Protein AF-L1IQR2-F1 (afdb_monomer)

Foldseek 3Di:
DVVVVVVVVVVVLVVLVVVLVVLVVVLVVLVVVLVVLLVVLVVQCVDPPQDPVVVVVSVVSNVVSVVVNVVSVVSNVVSVQVNPPPGDDWDKDWDFVVVLVVVLCVVCVVLCVVLVAAEEEAEAQPDPNDGRDTDITRSVVVSVVVNVVQSVQSVFADSPHKYKYWYKDFDDQDPVRDTDIDTDIDIPGPDDDPVCPVVPPPPPDDD

Nearest PDB structures (foldseek):
  4jas-assembly1_A-2  TM=6.619E-01  e=1.332E-09  Thermotoga maritima MSB8
  8vc9-assembly3_E  TM=5.067E-01  e=4.239E-06  Leptospira interrogans serovar Copenhageni
  4gcz-assembly1_B  TM=5.529E-01  e=1.500E-06  Bacillus subti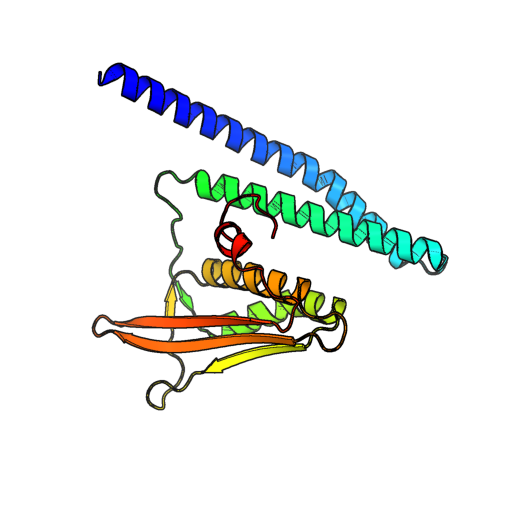lis subsp. subtilis str. 168

Structure (mmCIF, N/CA/C/O backbone):
data_AF-L1IQR2-F1
#
_entry.id   AF-L1IQR2-F1
#
loop_
_atom_site.group_PDB
_atom_site.id
_atom_site.type_symbol
_atom_site.label_atom_id
_atom_site.label_alt_id
_atom_site.label_comp_id
_atom_site.label_asym_id
_atom_site.label_entity_id
_atom_site.label_seq_id
_atom_site.pdbx_PDB_ins_code
_atom_site.Cartn_x
_atom_site.Cartn_y
_atom_site.Cartn_z
_atom_site.occupancy
_atom_site.B_iso_or_equiv
_atom_site.auth_seq_id
_atom_site.auth_comp_id
_atom_site.auth_asym_id
_atom_site.auth_atom_id
_atom_site.pdbx_PDB_model_num
ATOM 1 N N . MET A 1 1 ? 5.953 6.381 45.615 1.00 54.78 1 MET A N 1
ATOM 2 C CA . MET A 1 1 ? 5.694 5.514 44.445 1.00 54.78 1 MET A CA 1
ATOM 3 C C . MET A 1 1 ? 4.997 6.264 43.307 1.00 54.78 1 MET A C 1
ATOM 5 O O . MET A 1 1 ? 5.554 6.293 42.224 1.00 54.78 1 MET A O 1
ATOM 9 N N . ASN A 1 2 ? 3.885 6.976 43.548 1.00 68.94 2 ASN A N 1
ATOM 10 C CA . ASN A 1 2 ? 3.151 7.712 42.496 1.00 68.94 2 ASN A CA 1
ATOM 11 C C . ASN A 1 2 ? 3.939 8.845 41.796 1.00 68.94 2 ASN A C 1
ATOM 13 O O . ASN A 1 2 ? 3.896 8.962 40.580 1.00 68.94 2 ASN A O 1
ATOM 17 N N . ARG A 1 3 ? 4.729 9.638 42.538 1.00 71.25 3 ARG A N 1
ATOM 18 C CA . ARG A 1 3 ? 5.535 10.735 41.956 1.00 71.25 3 ARG A CA 1
ATOM 19 C C . ARG A 1 3 ? 6.654 10.269 41.022 1.00 71.25 3 ARG A C 1
ATOM 21 O O . ARG A 1 3 ? 6.922 10.938 40.036 1.00 71.25 3 ARG A O 1
ATOM 28 N N . ALA A 1 4 ? 7.298 9.145 41.336 1.00 78.75 4 ALA A N 1
ATOM 29 C CA . ALA A 1 4 ? 8.353 8.580 40.496 1.00 78.75 4 ALA A CA 1
ATOM 30 C C . ALA A 1 4 ? 7.770 8.010 39.195 1.00 78.75 4 ALA A C 1
ATOM 32 O O . ALA A 1 4 ? 8.345 8.222 38.136 1.00 78.75 4 ALA A O 1
ATOM 33 N N . LEU A 1 5 ? 6.590 7.377 39.269 1.00 72.75 5 LEU A N 1
ATOM 34 C CA . LEU A 1 5 ? 5.841 6.953 38.083 1.00 72.75 5 LEU A CA 1
ATOM 35 C C . LEU A 1 5 ? 5.403 8.150 37.227 1.00 72.75 5 LEU A C 1
ATOM 37 O O . LEU A 1 5 ? 5.583 8.130 36.019 1.00 72.75 5 LEU A O 1
ATOM 41 N N . GLN A 1 6 ? 4.874 9.210 37.846 1.00 77.00 6 GLN A N 1
ATOM 42 C CA . GLN A 1 6 ? 4.479 10.428 37.129 1.00 77.00 6 GLN A CA 1
ATOM 43 C C . GLN A 1 6 ? 5.670 11.130 36.474 1.00 77.00 6 GLN A C 1
ATOM 45 O O . GLN A 1 6 ? 5.558 11.556 35.331 1.00 77.00 6 GLN A O 1
ATOM 50 N N . MET A 1 7 ? 6.811 11.230 37.164 1.00 76.81 7 MET A N 1
ATOM 51 C CA . MET A 1 7 ? 8.033 11.773 36.567 1.00 76.81 7 MET A CA 1
ATOM 52 C C . MET A 1 7 ? 8.504 10.916 35.393 1.00 76.81 7 MET A C 1
ATOM 54 O O . MET A 1 7 ? 8.765 11.475 34.336 1.00 76.81 7 MET A O 1
ATOM 58 N N . ALA A 1 8 ? 8.520 9.588 35.540 1.00 75.06 8 ALA A N 1
ATOM 59 C CA . ALA A 1 8 ? 8.893 8.677 34.460 1.00 75.06 8 ALA A CA 1
ATOM 60 C C . ALA A 1 8 ? 7.951 8.785 33.245 1.00 75.06 8 ALA A C 1
ATOM 62 O O . ALA A 1 8 ? 8.430 8.805 32.115 1.00 75.06 8 ALA A O 1
ATOM 63 N N . CYS A 1 9 ? 6.633 8.926 33.449 1.00 73.75 9 CYS A N 1
ATOM 64 C CA . CYS A 1 9 ? 5.685 9.174 32.356 1.00 73.75 9 CYS A CA 1
ATOM 65 C C . CYS A 1 9 ? 5.953 10.506 31.645 1.00 73.75 9 CYS A C 1
ATOM 67 O O . CYS A 1 9 ? 5.991 10.545 30.420 1.00 73.75 9 CYS A O 1
ATOM 69 N N . VAL A 1 10 ? 6.182 11.592 32.391 1.00 77.00 10 VAL A N 1
ATOM 70 C CA . VAL A 1 10 ? 6.474 12.913 31.806 1.00 77.00 10 VAL A CA 1
ATOM 71 C C . VAL A 1 10 ? 7.799 12.900 31.034 1.00 77.00 10 VAL A C 1
ATOM 73 O O . VAL A 1 10 ? 7.899 13.499 29.961 1.00 77.00 10 VAL A O 1
ATOM 76 N N . GLU A 1 11 ? 8.817 12.201 31.538 1.00 73.62 11 GLU A N 1
ATOM 77 C CA . GLU A 1 11 ? 10.101 12.007 30.850 1.00 73.62 11 GLU A CA 1
ATOM 78 C C . GLU A 1 11 ? 9.937 11.175 29.568 1.00 73.62 11 GLU A C 1
ATOM 80 O O . GLU A 1 11 ? 10.473 11.531 28.517 1.00 73.62 11 GLU A O 1
ATOM 85 N N . ALA A 1 12 ? 9.127 10.115 29.619 1.00 70.00 12 ALA A N 1
ATOM 86 C CA . ALA A 1 12 ? 8.809 9.294 28.456 1.00 70.00 12 ALA A CA 1
ATOM 87 C C . ALA A 1 12 ? 8.043 10.090 27.384 1.00 70.00 12 ALA A C 1
ATOM 89 O O . ALA A 1 12 ? 8.423 10.074 26.212 1.00 70.00 12 ALA A O 1
ATOM 90 N N . GLU A 1 13 ? 7.020 10.856 27.768 1.00 68.81 13 GLU A N 1
ATOM 91 C CA . GLU A 1 13 ? 6.243 11.700 26.852 1.00 68.81 13 GLU A CA 1
ATOM 92 C C . GLU A 1 13 ? 7.084 12.811 26.215 1.00 68.81 13 GLU A C 1
ATOM 94 O O . GLU A 1 13 ? 6.965 13.087 25.014 1.00 68.81 13 GLU A O 1
ATOM 99 N N . THR A 1 14 ? 7.952 13.457 27.000 1.00 70.50 14 THR A N 1
ATOM 100 C CA . THR A 1 14 ? 8.841 14.510 26.493 1.00 70.50 14 THR A CA 1
ATOM 101 C C . THR A 1 14 ? 9.885 13.950 25.536 1.00 70.50 14 THR A C 1
ATOM 103 O O . THR A 1 14 ? 10.076 14.534 24.465 1.00 70.50 14 THR A O 1
ATOM 106 N N . SER A 1 15 ? 10.485 12.801 25.855 1.00 67.12 15 SER A N 1
ATOM 107 C CA . SER A 1 15 ? 11.397 12.080 24.961 1.00 67.12 15 SER A CA 1
ATOM 108 C C . SER A 1 15 ? 10.703 11.683 23.652 1.00 67.12 15 SER A C 1
ATOM 110 O O . SER A 1 15 ? 11.163 12.043 22.565 1.00 67.12 15 SER A O 1
ATOM 112 N N . ALA A 1 16 ? 9.513 11.078 23.734 1.00 65.62 16 ALA A N 1
ATOM 113 C CA . ALA A 1 16 ? 8.716 10.713 22.564 1.00 65.62 16 ALA A CA 1
ATOM 114 C C . ALA A 1 16 ? 8.353 11.936 21.705 1.00 65.62 16 ALA A C 1
ATOM 116 O O . ALA A 1 16 ? 8.353 11.877 20.475 1.00 65.62 16 ALA A O 1
ATOM 117 N N . ARG A 1 17 ? 8.039 13.085 22.318 1.00 64.69 17 ARG A N 1
ATOM 118 C CA . ARG A 1 17 ? 7.749 14.334 21.589 1.00 64.69 17 ARG A CA 1
ATOM 119 C C . ARG A 1 17 ? 8.978 14.892 20.869 1.00 64.69 17 ARG A C 1
ATOM 121 O O . ARG A 1 17 ? 8.843 15.410 19.759 1.00 64.69 17 ARG A O 1
ATOM 128 N N . LEU A 1 18 ? 10.157 14.802 21.481 1.00 63.50 18 LEU A N 1
ATOM 129 C CA . LEU A 1 18 ? 11.413 15.248 20.874 1.00 63.50 18 LEU A CA 1
ATOM 130 C C . LEU A 1 18 ? 11.806 14.361 19.689 1.00 63.50 18 LEU A C 1
ATOM 132 O O . LEU A 1 18 ? 12.084 14.902 18.619 1.00 63.50 18 LEU A O 1
ATOM 136 N N . SER A 1 19 ? 11.718 13.034 19.829 1.00 67.88 19 SER A N 1
ATOM 137 C CA . SER A 1 19 ? 11.940 12.092 18.722 1.00 67.88 19 SER A CA 1
ATOM 138 C C . SER A 1 19 ? 10.988 12.345 17.550 1.00 67.88 19 SER A C 1
ATOM 140 O O . SER A 1 19 ? 11.427 12.410 16.405 1.00 67.88 19 SER A O 1
ATOM 142 N N . ARG A 1 20 ? 9.700 12.609 17.816 1.00 65.94 20 ARG A N 1
ATOM 143 C CA . ARG A 1 20 ? 8.709 12.959 16.779 1.00 65.94 20 ARG A CA 1
ATOM 144 C C . ARG A 1 20 ? 9.082 14.219 16.004 1.00 65.94 20 ARG A C 1
ATOM 146 O O . ARG A 1 20 ? 9.060 14.228 14.774 1.00 65.94 20 ARG A O 1
ATOM 153 N N . ARG A 1 21 ? 9.426 15.295 16.718 1.00 65.31 21 ARG A N 1
ATOM 154 C CA . ARG A 1 21 ? 9.801 16.572 16.093 1.00 65.31 21 ARG A CA 1
ATOM 155 C C . ARG A 1 21 ? 11.101 16.444 15.299 1.00 65.31 21 ARG A C 1
ATOM 157 O O . ARG A 1 21 ? 11.215 17.036 14.231 1.00 65.31 21 ARG A O 1
ATOM 164 N N . PHE A 1 22 ? 12.044 15.648 15.798 1.00 70.75 22 PHE A N 1
ATOM 165 C CA . PHE A 1 22 ? 13.280 15.329 15.095 1.00 70.75 22 PHE A CA 1
ATOM 166 C C . PHE A 1 22 ? 12.999 14.595 13.779 1.00 70.75 22 PHE A C 1
ATOM 168 O O . PHE A 1 22 ? 13.414 15.067 12.724 1.00 70.75 22 PHE A O 1
ATOM 175 N N . VAL A 1 23 ? 12.206 13.520 13.819 1.00 73.94 23 VAL A N 1
ATOM 176 C CA . VAL A 1 23 ? 11.818 12.754 12.626 1.00 73.94 23 VAL A CA 1
ATOM 177 C C . VAL A 1 23 ? 11.083 13.629 11.610 1.00 73.94 23 VAL A C 1
ATOM 179 O O . VAL A 1 23 ? 11.407 13.592 10.423 1.00 73.94 23 VAL A O 1
ATOM 182 N N . ALA A 1 24 ? 10.132 14.454 12.056 1.00 71.12 24 ALA A N 1
ATOM 183 C CA . ALA A 1 24 ? 9.377 15.335 11.171 1.00 71.12 24 ALA A CA 1
ATOM 184 C C . ALA A 1 24 ? 10.267 16.357 10.447 1.00 71.12 24 ALA A C 1
ATOM 186 O O . ALA A 1 24 ? 10.143 16.537 9.234 1.00 71.12 24 ALA A O 1
ATOM 187 N N . ASN A 1 25 ? 11.184 16.987 11.183 1.00 65.25 25 ASN A N 1
ATOM 188 C CA . ASN A 1 25 ? 12.110 17.970 10.629 1.00 65.25 25 ASN A CA 1
ATOM 189 C C . ASN A 1 25 ? 13.094 17.323 9.649 1.00 65.25 25 ASN A C 1
ATOM 191 O O . ASN A 1 25 ? 13.215 17.785 8.517 1.00 65.25 25 ASN A O 1
ATOM 195 N N . ILE A 1 26 ? 13.737 16.221 10.051 1.00 76.38 26 ILE A N 1
ATOM 196 C CA . ILE A 1 26 ? 14.695 15.500 9.204 1.00 76.38 26 ILE A CA 1
ATOM 197 C C . ILE A 1 26 ? 14.023 15.025 7.920 1.00 76.38 26 ILE A C 1
ATOM 199 O O . ILE A 1 26 ? 14.573 15.180 6.838 1.00 76.38 26 ILE A O 1
ATOM 203 N N . SER A 1 27 ? 12.795 14.522 8.004 1.00 76.94 27 SER A N 1
ATOM 204 C CA . SER A 1 27 ? 12.077 14.055 6.8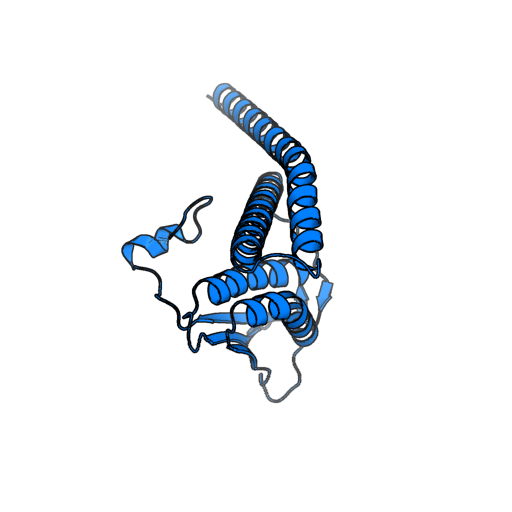19 1.00 76.94 27 SER A CA 1
ATOM 205 C C . SER A 1 27 ? 11.783 15.178 5.820 1.00 76.94 27 SER A C 1
ATOM 207 O O . SER A 1 27 ? 11.859 14.960 4.613 1.00 76.94 27 SER A O 1
ATOM 209 N N . HIS A 1 28 ? 11.479 16.391 6.294 1.00 77.25 28 HIS A N 1
ATOM 210 C CA . HIS A 1 28 ? 11.302 17.556 5.424 1.00 77.25 28 HIS A CA 1
ATOM 211 C C . HIS A 1 28 ? 12.625 17.988 4.770 1.00 77.25 28 HIS A C 1
ATOM 213 O O . HIS A 1 28 ? 12.662 18.286 3.572 1.00 77.25 28 HIS A O 1
ATOM 219 N N . GLU A 1 29 ? 13.718 17.984 5.537 1.00 78.44 29 GLU A N 1
ATOM 220 C CA . GLU A 1 29 ? 15.052 18.321 5.027 1.00 78.44 29 GLU A CA 1
ATOM 221 C C . GLU A 1 29 ? 15.613 17.269 4.068 1.00 78.44 29 GLU A C 1
ATOM 223 O O . GLU A 1 29 ? 16.325 17.634 3.141 1.00 78.44 29 GLU A O 1
ATOM 228 N N . LEU A 1 30 ? 15.247 15.993 4.222 1.00 75.12 30 LEU A N 1
ATOM 229 C CA . LEU A 1 30 ? 15.627 14.919 3.302 1.00 75.12 30 LEU A CA 1
ATOM 230 C C . LEU A 1 30 ? 14.764 14.888 2.035 1.00 75.12 30 LEU A C 1
ATOM 232 O O . LEU A 1 30 ? 15.268 14.574 0.959 1.00 75.12 30 LEU A O 1
ATOM 236 N N . ARG A 1 31 ? 13.477 15.249 2.120 1.00 75.44 31 ARG A N 1
ATOM 237 C CA . ARG A 1 31 ? 12.565 15.241 0.963 1.00 75.44 31 ARG A CA 1
ATOM 238 C C . ARG A 1 31 ? 13.013 16.197 -0.144 1.00 75.44 31 ARG A C 1
ATOM 240 O O . ARG A 1 31 ? 12.911 15.867 -1.318 1.00 75.44 31 ARG A O 1
ATOM 247 N N . THR A 1 32 ? 13.513 17.375 0.216 1.00 72.50 32 THR A N 1
ATOM 248 C CA . THR A 1 32 ? 13.918 18.412 -0.750 1.00 72.50 32 THR A CA 1
ATOM 249 C C . THR A 1 32 ? 15.093 17.988 -1.657 1.00 72.50 32 THR A C 1
ATOM 251 O O . THR A 1 32 ? 14.958 18.089 -2.882 1.00 72.50 32 THR A O 1
ATOM 254 N N . PRO A 1 33 ? 16.225 17.472 -1.133 1.00 72.88 33 PRO A N 1
ATOM 255 C CA . PRO A 1 33 ? 17.303 16.960 -1.974 1.00 72.88 33 PRO A CA 1
ATOM 256 C C . PRO A 1 33 ? 16.886 15.700 -2.744 1.00 72.88 33 PRO A C 1
ATOM 258 O O . PRO A 1 33 ? 17.245 15.570 -3.910 1.00 72.88 33 PRO A O 1
ATOM 261 N N . LEU A 1 34 ? 16.070 14.813 -2.162 1.00 84.50 34 LEU A N 1
ATOM 262 C CA . LEU A 1 34 ? 15.574 13.621 -2.862 1.00 84.50 34 LEU A CA 1
ATOM 263 C C . LEU A 1 34 ? 14.654 13.947 -4.038 1.00 84.50 34 LEU A C 1
ATOM 265 O O . LEU A 1 34 ? 14.830 13.388 -5.116 1.00 84.50 34 LEU A O 1
ATOM 269 N N . ASN A 1 35 ? 13.726 14.890 -3.868 1.00 75.31 35 ASN A N 1
ATOM 270 C CA . ASN A 1 35 ? 12.871 15.357 -4.958 1.00 75.31 35 ASN A CA 1
ATOM 271 C C . ASN A 1 35 ? 13.700 15.959 -6.101 1.00 75.31 35 ASN A C 1
ATOM 273 O O . ASN A 1 35 ? 13.352 15.784 -7.265 1.00 75.31 35 ASN A O 1
ATOM 277 N N . SER A 1 36 ? 14.815 16.627 -5.782 1.00 82.75 36 SER A N 1
ATOM 278 C CA . SER A 1 36 ? 15.760 17.114 -6.795 1.00 82.75 36 SER A CA 1
ATOM 279 C C . SER A 1 36 ? 16.433 15.962 -7.549 1.00 82.75 36 SER A C 1
ATOM 281 O O . SER A 1 36 ? 16.506 16.005 -8.773 1.00 82.75 36 SER A O 1
ATOM 283 N N . VAL A 1 37 ? 16.883 14.911 -6.849 1.00 83.25 37 VAL A N 1
ATOM 284 C CA . VAL A 1 37 ? 17.482 13.714 -7.475 1.00 83.25 37 VAL A CA 1
ATOM 285 C C . VAL A 1 37 ? 16.485 13.011 -8.397 1.00 83.25 37 VAL A C 1
ATOM 287 O O . VAL A 1 37 ? 16.838 12.688 -9.528 1.00 83.25 37 VAL A O 1
ATOM 290 N N . VAL A 1 38 ? 15.236 12.833 -7.953 1.00 79.94 38 VAL A N 1
ATOM 291 C CA . VAL A 1 38 ? 14.152 12.278 -8.782 1.00 79.94 38 VAL A CA 1
ATOM 292 C C . VAL A 1 38 ? 13.943 13.135 -10.030 1.00 79.94 38 VAL A C 1
ATOM 294 O O . VAL A 1 38 ? 14.012 12.617 -11.138 1.00 79.94 38 VAL A O 1
ATOM 297 N N . ALA A 1 39 ? 13.777 14.453 -9.871 1.00 80.12 39 ALA A N 1
ATOM 298 C CA . ALA A 1 39 ? 13.543 15.360 -10.993 1.00 80.12 39 AL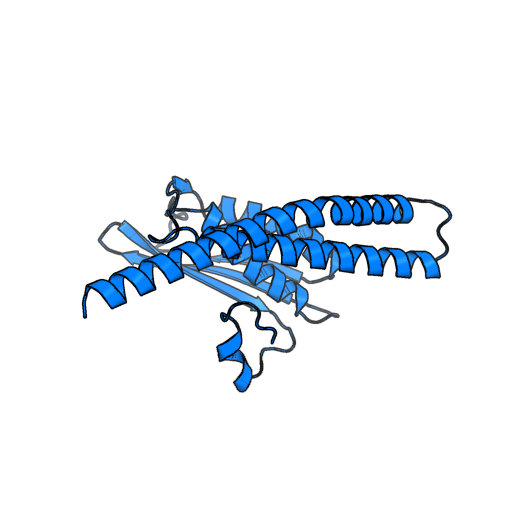A A CA 1
ATOM 299 C C . ALA A 1 39 ? 14.681 15.331 -12.025 1.00 80.12 39 ALA A C 1
ATOM 301 O O . ALA A 1 39 ? 14.422 15.240 -13.223 1.00 80.12 39 ALA A O 1
ATOM 302 N N . PHE A 1 40 ? 15.941 15.376 -11.582 1.00 89.81 40 PHE A N 1
ATOM 303 C CA . PHE A 1 40 ? 17.083 15.339 -12.495 1.00 89.81 40 PHE A CA 1
ATOM 304 C C . PHE A 1 40 ? 17.234 13.991 -13.193 1.00 89.81 40 PHE A C 1
ATOM 306 O O . PHE A 1 40 ? 17.516 13.965 -14.388 1.00 89.81 40 PHE A O 1
ATOM 313 N N . ASN A 1 41 ? 17.012 12.881 -12.487 1.00 88.00 41 ASN A N 1
ATOM 314 C CA . ASN A 1 41 ? 17.056 11.563 -13.108 1.00 88.00 41 ASN A CA 1
ATOM 315 C C . ASN A 1 41 ? 15.941 11.395 -14.149 1.00 88.00 41 ASN A C 1
ATOM 317 O O . ASN A 1 41 ? 16.219 10.898 -15.238 1.00 88.00 41 ASN A O 1
ATOM 321 N N . SER A 1 42 ? 14.721 11.867 -13.874 1.00 84.31 42 SER A N 1
ATOM 322 C CA . SER A 1 42 ? 13.633 11.862 -14.860 1.00 84.31 42 SER A CA 1
ATOM 323 C C . SER A 1 42 ? 13.983 12.695 -16.097 1.00 84.31 42 SER A C 1
ATOM 325 O O . SER A 1 42 ? 13.899 12.190 -17.211 1.00 84.31 42 SER A O 1
ATOM 327 N N . LEU A 1 43 ? 14.495 13.920 -15.911 1.00 87.25 43 LEU A N 1
ATOM 328 C CA . LEU A 1 43 ? 14.934 14.778 -17.023 1.00 87.25 43 LEU A CA 1
ATOM 329 C C . LEU A 1 43 ? 16.057 14.144 -17.860 1.00 87.25 43 LEU A C 1
ATOM 331 O O . LEU A 1 43 ? 16.095 14.318 -19.075 1.00 87.25 43 LEU A O 1
ATOM 335 N N . LEU A 1 44 ? 16.981 13.416 -17.226 1.00 88.44 44 LEU A N 1
ATOM 336 C CA . LEU A 1 44 ? 18.054 12.710 -17.929 1.00 88.44 44 LEU A CA 1
ATOM 337 C C . LEU A 1 44 ? 17.535 11.508 -18.723 1.00 88.44 44 LEU A C 1
ATOM 339 O O . LEU A 1 44 ? 18.059 11.229 -19.799 1.00 88.44 44 LEU A O 1
ATOM 343 N N . LEU A 1 45 ? 16.524 10.797 -18.219 1.00 87.50 45 LEU A N 1
ATOM 344 C CA . LEU A 1 45 ? 15.900 9.691 -18.951 1.00 87.50 45 LEU A CA 1
ATOM 345 C C . LEU A 1 45 ? 15.136 10.173 -20.188 1.00 87.50 45 LEU A C 1
ATOM 347 O O . LEU A 1 45 ? 15.111 9.444 -21.184 1.00 87.50 45 LEU A O 1
ATOM 351 N N . ASP A 1 46 ? 14.593 11.386 -20.143 1.00 84.69 46 ASP A N 1
ATOM 352 C CA . ASP A 1 46 ? 13.902 12.027 -21.266 1.00 84.69 46 ASP A CA 1
ATOM 353 C C . ASP A 1 46 ? 14.864 12.608 -22.322 1.00 84.69 46 ASP A C 1
ATOM 355 O O . ASP A 1 46 ? 14.426 13.018 -23.393 1.00 84.69 46 ASP A O 1
ATOM 359 N N . ALA A 1 47 ? 16.177 12.639 -22.059 1.00 85.69 47 ALA A N 1
ATOM 360 C CA . ALA A 1 47 ? 17.164 13.142 -23.012 1.00 85.69 47 ALA A CA 1
ATOM 361 C C . ALA A 1 47 ? 17.449 12.137 -24.149 1.00 85.69 47 ALA A C 1
ATOM 363 O O . ALA A 1 47 ? 17.697 10.948 -23.908 1.00 85.69 47 ALA A O 1
ATOM 364 N N . ASP A 1 48 ? 17.495 12.644 -25.387 1.00 75.44 48 ASP A N 1
ATOM 365 C CA . ASP A 1 48 ? 17.653 11.843 -26.613 1.00 75.44 48 ASP A CA 1
ATOM 366 C C . ASP A 1 48 ? 19.033 11.160 -26.742 1.00 75.44 48 ASP A C 1
ATOM 368 O O . ASP A 1 48 ? 19.139 10.083 -27.327 1.00 75.44 48 ASP A O 1
ATOM 372 N N . ASP A 1 49 ? 20.085 11.720 -26.130 1.00 82.12 49 ASP A N 1
ATOM 373 C CA . ASP A 1 49 ? 21.483 11.284 -26.321 1.00 82.12 49 ASP A CA 1
ATOM 374 C C . ASP A 1 49 ? 22.069 10.464 -25.151 1.00 82.12 49 ASP A C 1
ATOM 376 O O . ASP A 1 49 ? 23.290 10.318 -25.008 1.00 82.12 49 ASP A O 1
ATOM 380 N N . LEU A 1 50 ? 21.227 9.907 -24.274 1.00 85.75 50 LEU A N 1
ATOM 381 C CA . LEU A 1 50 ? 21.722 9.128 -23.137 1.00 85.75 50 LEU A CA 1
ATOM 382 C C . LEU A 1 50 ? 22.180 7.726 -23.572 1.00 85.75 50 LEU A C 1
ATOM 384 O O . LEU A 1 50 ? 21.368 6.868 -23.925 1.00 85.75 50 LEU A O 1
ATOM 388 N N . ASN A 1 51 ? 23.491 7.478 -23.482 1.00 88.06 51 ASN A N 1
ATOM 389 C CA . ASN A 1 51 ? 24.094 6.163 -23.727 1.00 88.06 51 ASN A CA 1
ATOM 390 C C . ASN A 1 51 ? 23.351 5.056 -22.936 1.00 88.06 51 ASN A C 1
ATOM 392 O O . ASN A 1 51 ? 23.095 5.251 -21.744 1.00 88.06 51 ASN A O 1
ATOM 396 N N . PRO A 1 52 ? 23.065 3.882 -23.543 1.00 87.25 52 PRO A N 1
ATOM 397 C CA . PRO A 1 52 ? 22.365 2.773 -22.889 1.00 87.25 52 PRO A CA 1
ATOM 398 C C . PRO A 1 52 ? 22.888 2.384 -21.498 1.00 87.25 52 PRO A C 1
ATOM 400 O O . PRO A 1 52 ? 22.091 2.135 -20.598 1.00 87.25 52 PRO A O 1
ATOM 403 N N . VAL A 1 53 ? 24.208 2.377 -21.282 1.00 86.88 53 VAL A N 1
ATOM 404 C CA . VAL A 1 53 ? 24.799 2.032 -19.974 1.00 86.88 53 VAL A CA 1
ATOM 405 C C . VAL A 1 53 ? 24.475 3.100 -18.927 1.00 86.88 53 VAL A C 1
ATOM 407 O O . VAL A 1 53 ? 24.105 2.788 -17.799 1.00 86.88 53 VAL A O 1
ATOM 410 N N . HIS A 1 54 ? 24.561 4.377 -19.305 1.00 86.44 54 HIS A N 1
ATOM 411 C CA . HIS A 1 54 ? 24.213 5.482 -18.413 1.00 86.44 54 HIS A CA 1
ATOM 412 C C . HIS A 1 54 ? 22.710 5.531 -18.138 1.00 86.44 54 HIS A C 1
ATOM 414 O O . HIS A 1 54 ? 22.311 5.852 -17.024 1.00 86.44 54 HIS A O 1
ATOM 420 N N . ARG A 1 55 ? 21.876 5.154 -19.113 1.00 87.19 55 ARG A N 1
ATOM 421 C CA . ARG A 1 55 ? 20.426 5.033 -18.933 1.00 87.19 55 ARG A CA 1
ATOM 422 C C . ARG A 1 55 ? 20.071 4.035 -17.834 1.00 87.19 55 ARG A C 1
ATOM 424 O O . ARG A 1 55 ? 19.221 4.344 -17.005 1.00 87.19 55 ARG A O 1
ATOM 431 N N . GLU A 1 56 ? 20.752 2.894 -17.772 1.00 79.75 56 GLU A N 1
ATOM 432 C CA . GLU A 1 56 ? 20.555 1.927 -16.684 1.00 79.75 56 GLU A CA 1
ATOM 433 C C . GLU A 1 56 ? 21.037 2.457 -15.322 1.00 79.75 56 GLU A C 1
ATOM 435 O O . GLU A 1 56 ? 20.355 2.268 -14.314 1.00 79.75 56 GLU A O 1
ATOM 440 N N . TYR A 1 57 ? 22.139 3.214 -15.270 1.00 84.62 57 TYR A N 1
ATOM 441 C CA . TYR A 1 57 ? 22.564 3.875 -14.026 1.00 84.62 57 TYR A CA 1
ATOM 442 C C . TYR A 1 57 ? 21.556 4.919 -13.536 1.00 84.62 57 TYR A C 1
ATOM 444 O O . TYR A 1 57 ? 21.247 4.961 -12.345 1.00 84.62 57 TYR A O 1
ATOM 452 N N . VAL A 1 58 ? 21.013 5.736 -14.443 1.00 88.19 58 VAL A N 1
ATOM 453 C CA . VAL A 1 58 ? 20.012 6.755 -14.100 1.00 88.19 58 VAL A CA 1
ATOM 454 C C . VAL A 1 58 ? 18.711 6.101 -13.630 1.00 88.19 58 VAL A C 1
ATOM 456 O O . VAL A 1 58 ? 18.169 6.527 -12.614 1.00 88.19 58 VAL A O 1
ATOM 459 N N . LYS A 1 59 ? 18.245 5.026 -14.286 1.00 79.19 59 LYS A N 1
ATOM 460 C CA . LYS A 1 59 ? 17.087 4.247 -13.811 1.00 79.19 59 LYS A CA 1
ATOM 461 C C . LYS A 1 59 ? 17.312 3.691 -12.407 1.00 79.19 59 LYS A C 1
ATOM 463 O O . LYS A 1 59 ? 16.475 3.893 -11.538 1.00 79.19 59 LYS A O 1
ATOM 468 N N . SER A 1 60 ? 18.453 3.046 -12.168 1.00 73.19 60 SER A N 1
ATOM 469 C CA . SER A 1 60 ? 18.785 2.487 -10.851 1.00 73.19 60 SER A CA 1
ATOM 470 C C . SER A 1 60 ? 18.836 3.569 -9.761 1.00 73.19 60 SER A C 1
ATOM 472 O O . SER A 1 60 ? 18.305 3.391 -8.659 1.00 73.19 60 SER A O 1
ATOM 474 N N . SER A 1 61 ? 19.400 4.739 -10.085 1.00 82.62 61 SER A N 1
ATOM 475 C CA . SER A 1 61 ? 19.416 5.899 -9.190 1.00 82.62 61 SER A CA 1
ATOM 476 C C . SER A 1 61 ? 18.011 6.445 -8.913 1.00 82.62 61 SER A C 1
ATOM 478 O O . SER A 1 61 ? 17.699 6.738 -7.758 1.00 82.62 61 SER A O 1
ATOM 480 N N . LEU A 1 62 ? 17.154 6.543 -9.935 1.00 79.31 62 LEU A N 1
ATOM 481 C CA . LEU A 1 62 ? 15.761 6.973 -9.801 1.00 79.31 62 LEU A CA 1
ATOM 482 C C . LEU A 1 62 ? 14.976 6.027 -8.889 1.00 79.31 62 LEU A C 1
ATOM 484 O O . LEU A 1 62 ? 14.414 6.477 -7.894 1.00 79.31 62 LEU A O 1
ATOM 488 N N . THR A 1 63 ? 15.036 4.721 -9.154 1.00 71.19 63 THR A N 1
ATOM 489 C CA . THR A 1 63 ? 14.374 3.698 -8.334 1.00 71.19 63 THR A CA 1
ATOM 490 C C . THR A 1 63 ? 14.835 3.757 -6.877 1.00 71.19 63 THR A C 1
ATOM 492 O O . THR A 1 63 ? 14.023 3.669 -5.958 1.00 71.19 63 THR A O 1
ATOM 495 N N . SER A 1 64 ? 16.133 3.967 -6.639 1.00 73.25 64 SER A N 1
ATOM 496 C CA . SER A 1 64 ? 16.676 4.098 -5.280 1.00 73.25 64 SER A CA 1
ATOM 497 C C . SER A 1 64 ? 16.179 5.364 -4.569 1.00 73.25 64 SER A C 1
ATOM 499 O O . SER A 1 64 ? 15.878 5.329 -3.375 1.00 73.25 64 SER A O 1
ATOM 501 N N . ALA A 1 65 ? 16.071 6.484 -5.290 1.00 77.69 65 ALA A N 1
ATOM 502 C CA . ALA A 1 65 ? 15.563 7.742 -4.750 1.00 77.69 65 ALA A CA 1
ATOM 503 C C . ALA A 1 65 ? 14.065 7.654 -4.407 1.00 77.69 65 ALA A C 1
ATOM 505 O O . ALA A 1 65 ? 13.646 8.085 -3.331 1.00 77.69 65 ALA A O 1
ATOM 506 N N . GLU A 1 66 ? 13.264 7.043 -5.277 1.00 75.44 66 GLU A N 1
ATOM 507 C CA . GLU A 1 66 ? 11.838 6.801 -5.037 1.00 75.44 66 GLU A CA 1
ATOM 508 C C . GLU A 1 66 ? 11.616 5.866 -3.843 1.00 75.44 66 GLU A C 1
ATOM 510 O O . GLU A 1 66 ? 10.797 6.163 -2.970 1.00 75.44 66 GLU A O 1
ATOM 515 N N . ALA A 1 67 ? 12.407 4.792 -3.738 1.00 70.00 67 ALA A N 1
ATOM 516 C CA . ALA A 1 67 ? 12.373 3.892 -2.589 1.00 70.00 67 ALA A CA 1
ATOM 517 C C . ALA A 1 67 ? 12.691 4.629 -1.275 1.00 70.00 67 ALA A C 1
ATOM 519 O O . ALA A 1 67 ? 11.983 4.464 -0.279 1.00 70.00 67 ALA A O 1
ATOM 520 N N . LEU A 1 68 ? 13.711 5.496 -1.270 1.00 74.88 68 LEU A N 1
ATOM 521 C CA . LEU A 1 68 ? 14.087 6.262 -0.081 1.00 74.88 68 LEU A CA 1
ATOM 522 C C . LEU A 1 68 ? 13.019 7.296 0.314 1.00 74.88 68 LEU A C 1
ATOM 524 O O . LEU A 1 68 ? 12.737 7.460 1.502 1.00 74.88 68 LEU A O 1
ATOM 528 N N . LEU A 1 69 ? 12.377 7.955 -0.656 1.00 75.38 69 LEU A N 1
ATOM 529 C CA . LEU A 1 69 ? 11.218 8.820 -0.398 1.00 75.38 69 LEU A CA 1
ATOM 530 C C . LEU A 1 69 ? 10.050 8.041 0.211 1.00 75.38 69 LEU A C 1
ATOM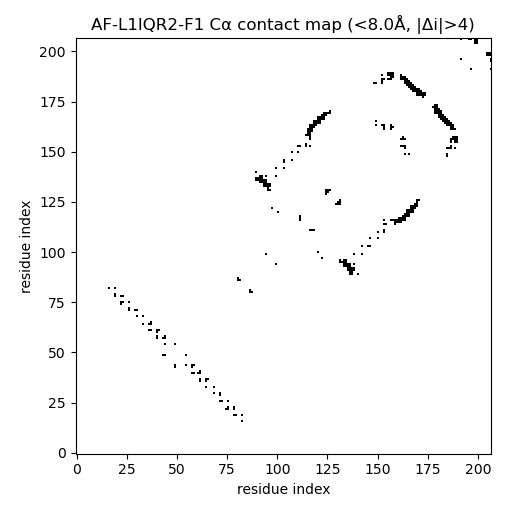 532 O O . LEU A 1 69 ? 9.405 8.539 1.136 1.00 75.38 69 LEU A O 1
ATOM 536 N N . GLY A 1 70 ? 9.804 6.821 -0.273 1.00 70.88 70 GLY A N 1
ATOM 537 C CA . GLY A 1 70 ? 8.828 5.898 0.303 1.00 70.88 70 GLY A CA 1
ATOM 538 C C . GLY A 1 70 ? 9.103 5.632 1.782 1.00 70.88 70 GLY A C 1
ATOM 539 O O . GLY A 1 70 ? 8.228 5.864 2.617 1.00 70.88 70 GLY A O 1
ATOM 540 N N . ILE A 1 71 ? 10.341 5.256 2.121 1.00 71.69 71 ILE A N 1
ATOM 541 C CA . ILE A 1 71 ? 10.771 5.018 3.508 1.00 71.69 71 ILE A CA 1
ATOM 542 C C . ILE A 1 71 ? 10.570 6.274 4.366 1.00 71.69 71 ILE A C 1
ATOM 544 O O . ILE A 1 71 ? 9.971 6.202 5.436 1.00 71.69 71 ILE A O 1
ATOM 548 N N . ILE A 1 72 ? 11.010 7.446 3.901 1.00 73.44 72 ILE A N 1
ATOM 549 C CA . ILE A 1 72 ? 10.855 8.706 4.649 1.00 73.44 72 ILE A CA 1
ATOM 550 C C . ILE A 1 72 ? 9.378 9.012 4.922 1.00 73.44 72 ILE A C 1
ATOM 552 O O . ILE A 1 72 ? 9.018 9.431 6.025 1.00 73.44 72 ILE A O 1
ATOM 556 N N . ASN A 1 73 ? 8.508 8.800 3.934 1.00 69.69 73 ASN A N 1
ATOM 557 C CA . ASN A 1 73 ? 7.077 9.024 4.098 1.00 69.69 73 ASN A CA 1
ATOM 558 C C . ASN A 1 73 ? 6.455 8.033 5.094 1.00 69.69 73 ASN A C 1
ATOM 560 O O . ASN A 1 73 ? 5.674 8.466 5.939 1.00 69.69 73 ASN A O 1
ATOM 564 N N . GLN A 1 74 ? 6.849 6.757 5.066 1.00 71.19 74 GLN A N 1
ATOM 565 C CA . GLN A 1 74 ? 6.405 5.755 6.045 1.00 71.19 74 GLN A CA 1
ATOM 566 C C . GLN A 1 74 ? 6.864 6.099 7.469 1.00 71.19 74 GLN A C 1
ATOM 568 O O . GLN A 1 74 ? 6.090 5.989 8.415 1.00 71.19 74 GLN A O 1
ATOM 573 N N . VAL A 1 75 ? 8.097 6.585 7.634 1.00 72.75 75 VAL A N 1
ATOM 574 C CA . VAL A 1 75 ? 8.634 7.013 8.935 1.00 72.75 75 VAL A CA 1
ATOM 575 C C . VAL A 1 75 ? 7.891 8.240 9.475 1.00 72.75 75 VAL A C 1
ATOM 577 O O . VAL A 1 75 ? 7.564 8.305 10.661 1.00 72.75 75 VAL A O 1
ATOM 580 N N . LEU A 1 76 ? 7.578 9.210 8.612 1.00 71.94 76 LEU A N 1
ATOM 581 C CA . LEU A 1 76 ? 6.737 10.358 8.966 1.00 71.94 76 LEU A CA 1
ATOM 582 C C . LEU A 1 76 ? 5.338 9.941 9.393 1.00 71.94 76 LEU A C 1
ATOM 584 O O . LEU A 1 76 ? 4.785 10.492 10.345 1.00 71.94 76 LEU A O 1
ATOM 588 N N . GLU A 1 77 ? 4.754 9.018 8.643 1.00 67.94 77 GLU A N 1
ATOM 589 C CA . GLU A 1 77 ? 3.440 8.478 8.921 1.00 67.94 77 GLU A CA 1
ATOM 590 C C . GLU A 1 77 ? 3.429 7.774 10.271 1.00 67.94 77 GLU A C 1
ATOM 592 O O . GLU A 1 77 ? 2.659 8.174 11.138 1.00 67.94 77 GLU A O 1
ATOM 597 N N . TYR A 1 78 ? 4.366 6.858 10.512 1.00 70.19 78 TYR A N 1
ATOM 598 C CA . TYR A 1 78 ? 4.558 6.211 11.807 1.00 70.19 78 TYR A CA 1
A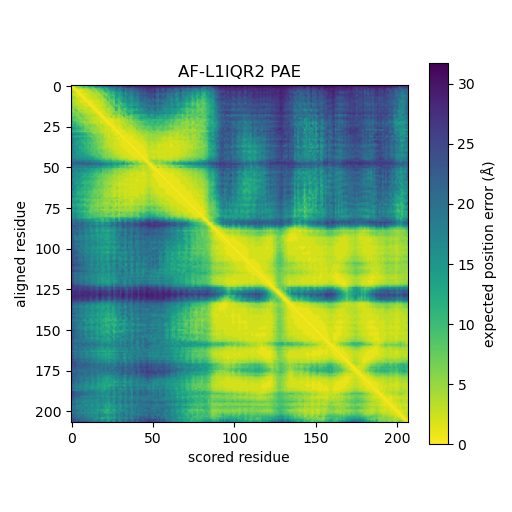TOM 599 C C . TYR A 1 78 ? 4.685 7.231 12.948 1.00 70.19 78 TYR A C 1
ATOM 601 O O . TYR A 1 78 ? 3.951 7.161 13.932 1.00 70.19 78 TYR A O 1
ATOM 609 N N . ALA A 1 79 ? 5.545 8.244 12.792 1.00 68.12 79 ALA A N 1
ATOM 610 C CA . ALA A 1 79 ? 5.736 9.281 13.804 1.00 68.12 79 ALA A CA 1
ATOM 611 C C . ALA A 1 79 ? 4.464 10.111 14.060 1.00 68.12 79 ALA A C 1
ATOM 613 O O . ALA A 1 79 ? 4.253 10.583 15.180 1.00 68.12 79 ALA A O 1
ATOM 614 N N . ARG A 1 80 ? 3.608 10.300 13.045 1.00 67.12 80 ARG A N 1
ATOM 615 C CA . ARG A 1 80 ? 2.286 10.928 13.199 1.00 67.12 80 ARG A CA 1
ATOM 616 C C . ARG A 1 80 ? 1.302 9.998 13.899 1.00 67.12 80 ARG A C 1
ATOM 618 O O . ARG A 1 80 ? 0.558 10.476 14.751 1.00 67.12 80 ARG A O 1
ATOM 625 N N . LEU A 1 81 ? 1.298 8.708 13.576 1.00 67.25 81 LEU A N 1
ATOM 626 C CA . LEU A 1 81 ? 0.410 7.726 14.198 1.00 67.25 81 LEU A CA 1
ATOM 627 C C . LEU A 1 81 ? 0.734 7.543 15.686 1.00 67.25 81 LEU A C 1
ATOM 629 O O . LEU A 1 81 ? -0.162 7.683 16.512 1.00 67.25 81 LEU A O 1
ATOM 633 N N . GLU A 1 82 ? 2.011 7.386 16.044 1.00 66.06 82 GLU A N 1
ATOM 634 C CA . GLU A 1 82 ? 2.449 7.357 17.449 1.00 66.06 82 GLU A CA 1
ATOM 635 C C . GLU A 1 82 ? 2.160 8.661 18.199 1.00 66.06 82 GLU A C 1
ATOM 637 O O . GLU A 1 82 ? 2.096 8.687 19.428 1.00 66.06 82 GLU A O 1
ATOM 642 N N . SER A 1 83 ? 2.018 9.781 17.483 1.00 59.06 83 SER A N 1
ATOM 643 C CA . SER A 1 83 ? 1.828 11.073 18.134 1.00 59.06 83 SER A CA 1
ATOM 644 C C . SER A 1 83 ? 0.456 11.258 18.772 1.00 59.06 83 SER A C 1
ATOM 646 O O . SER A 1 83 ? 0.324 12.124 19.644 1.00 59.06 83 SER A O 1
ATOM 648 N N . LYS A 1 84 ? -0.534 10.459 18.362 1.00 57.84 84 LYS A N 1
ATOM 649 C CA . LYS A 1 84 ? -1.865 10.468 18.953 1.00 57.84 84 LYS A CA 1
ATOM 650 C C . LYS A 1 84 ? -1.877 9.505 20.143 1.00 57.84 84 LYS A C 1
ATOM 652 O O . LYS A 1 84 ? -1.995 8.298 19.967 1.00 57.84 84 LYS A O 1
ATOM 657 N N . ALA A 1 85 ? -1.755 10.059 21.352 1.00 50.88 85 ALA A N 1
ATOM 658 C CA . ALA A 1 85 ? -1.835 9.308 22.612 1.00 50.88 85 ALA A CA 1
ATOM 659 C C . ALA A 1 85 ? -3.167 8.540 22.771 1.00 50.88 85 ALA A C 1
ATOM 661 O O . ALA A 1 85 ? -3.207 7.538 23.477 1.00 50.88 85 ALA A O 1
ATOM 662 N N . ASP A 1 86 ? -4.211 8.977 22.055 1.00 49.28 86 ASP A N 1
ATOM 663 C CA . ASP A 1 86 ? -5.558 8.393 22.042 1.00 49.28 86 ASP A CA 1
ATOM 664 C C . ASP A 1 86 ? -5.849 7.534 20.787 1.00 49.28 86 ASP A C 1
ATOM 666 O O . ASP A 1 86 ? -6.987 7.131 20.554 1.00 49.28 86 ASP A O 1
ATOM 670 N N . GLY A 1 87 ? -4.837 7.240 19.959 1.00 59.59 87 GLY A N 1
ATOM 671 C CA . GLY A 1 87 ? -4.996 6.471 18.719 1.00 59.59 87 GLY A CA 1
ATOM 672 C C . GLY A 1 87 ? -5.421 7.302 17.501 1.00 59.59 87 GLY A C 1
ATOM 673 O O . GLY A 1 87 ? -5.499 8.530 17.526 1.00 59.59 87 GLY A O 1
ATOM 674 N N . ILE A 1 88 ? -5.639 6.637 16.365 1.00 67.19 88 ILE A N 1
ATOM 675 C CA . ILE A 1 88 ? -5.996 7.296 15.102 1.00 67.19 88 ILE A CA 1
ATOM 676 C C . ILE A 1 88 ? -7.475 7.677 15.124 1.00 67.19 88 ILE A C 1
ATOM 678 O O . ILE A 1 88 ? -8.329 6.805 15.045 1.00 67.19 88 ILE A O 1
ATOM 682 N N . GLU A 1 89 ? -7.790 8.974 15.156 1.00 72.69 89 GLU A N 1
ATOM 683 C CA . GLU A 1 89 ? -9.154 9.414 14.819 1.00 72.69 89 GLU A CA 1
ATOM 684 C C . GLU A 1 89 ? -9.473 9.066 13.361 1.00 72.69 89 GLU A C 1
ATOM 686 O O . GLU A 1 89 ? -8.799 9.547 12.440 1.00 72.69 89 GLU A O 1
ATOM 691 N N . LEU A 1 90 ? -10.498 8.238 13.179 1.00 83.62 90 LEU A N 1
ATOM 692 C CA . LEU A 1 90 ? -11.069 7.901 11.884 1.00 83.62 90 LEU A CA 1
ATOM 693 C C . LEU A 1 90 ? -12.024 9.011 11.446 1.00 83.62 90 LEU A C 1
ATOM 695 O O . LEU A 1 90 ? -12.825 9.515 12.233 1.00 83.62 90 LEU A O 1
ATOM 699 N N . THR A 1 91 ? -11.931 9.409 10.181 1.00 86.81 91 THR A N 1
ATOM 700 C CA . THR A 1 91 ? -12.876 10.348 9.572 1.00 86.81 91 THR A CA 1
ATOM 701 C C . THR A 1 91 ? -13.929 9.561 8.808 1.00 86.81 91 THR A C 1
ATOM 703 O O . THR A 1 91 ? -13.794 9.323 7.610 1.00 86.81 91 THR A O 1
ATOM 706 N N . GLU A 1 92 ? -14.979 9.148 9.509 1.00 90.75 92 GLU A N 1
ATOM 707 C CA . GLU A 1 92 ? -16.027 8.311 8.931 1.00 90.75 92 GLU A CA 1
ATOM 708 C C . GLU A 1 92 ? -16.971 9.111 8.029 1.00 90.75 92 GLU A C 1
ATOM 710 O O . GLU A 1 92 ? -17.515 10.147 8.425 1.00 90.75 92 GLU A O 1
ATOM 715 N N . LYS A 1 93 ? -17.154 8.634 6.796 1.00 90.75 93 LYS A N 1
ATOM 716 C CA . LYS A 1 93 ? -18.050 9.209 5.789 1.00 90.75 93 LYS A CA 1
ATOM 717 C C . LYS A 1 93 ? -18.703 8.095 4.963 1.00 90.75 93 LYS A C 1
ATOM 719 O O . LYS A 1 93 ? -18.161 6.991 4.910 1.00 90.75 93 LYS A O 1
ATOM 724 N N . PRO A 1 94 ? -19.834 8.370 4.291 1.00 92.94 94 PRO A N 1
ATOM 725 C CA . PRO A 1 94 ? -20.390 7.445 3.312 1.00 92.94 94 PRO A CA 1
ATOM 726 C C . PRO A 1 94 ? -19.415 7.232 2.146 1.00 92.94 94 PRO A C 1
ATOM 728 O O . PRO A 1 94 ? -18.858 8.206 1.634 1.00 92.94 94 PRO A O 1
ATOM 731 N N . PHE A 1 95 ? -19.228 5.988 1.713 1.00 91.25 95 PHE A N 1
ATOM 732 C CA . PHE A 1 95 ? -18.417 5.627 0.550 1.00 91.25 95 PHE A CA 1
ATOM 733 C C . PHE A 1 95 ? -18.924 4.339 -0.117 1.00 91.25 95 PHE A C 1
ATOM 735 O O . PHE A 1 95 ? -19.685 3.571 0.477 1.00 91.25 95 PHE A O 1
ATOM 742 N N . PHE A 1 96 ? -18.488 4.093 -1.353 1.00 89.44 96 PHE A N 1
ATOM 743 C CA . PHE A 1 96 ? -18.765 2.860 -2.088 1.00 89.44 96 PHE A CA 1
ATOM 744 C C . PHE A 1 96 ? -17.475 2.067 -2.304 1.00 89.44 96 PHE A C 1
ATOM 746 O O . PHE A 1 96 ? -16.418 2.641 -2.567 1.00 89.44 96 PHE A O 1
ATOM 753 N N . LEU A 1 97 ? -17.555 0.734 -2.214 1.00 90.00 97 LEU A N 1
ATOM 754 C CA . LEU A 1 97 ? -16.395 -0.129 -2.473 1.00 90.00 97 LEU A CA 1
ATOM 755 C C . LEU A 1 97 ? -15.908 -0.025 -3.920 1.00 90.00 97 LEU A C 1
ATOM 757 O O . LEU A 1 97 ? -14.709 -0.127 -4.142 1.00 90.00 97 LEU A O 1
ATOM 761 N N . ALA A 1 98 ? -16.810 0.205 -4.879 1.00 88.31 98 ALA A N 1
ATOM 762 C CA . ALA A 1 98 ? -16.447 0.389 -6.283 1.00 88.31 98 ALA A CA 1
ATOM 763 C C . ALA A 1 98 ? -15.500 1.587 -6.464 1.00 88.31 98 ALA A C 1
ATOM 765 O O . ALA A 1 98 ? -14.400 1.406 -6.972 1.00 88.31 98 ALA A O 1
ATOM 766 N N . ASP A 1 99 ? -15.864 2.756 -5.925 1.00 89.06 99 ASP A N 1
ATOM 767 C CA . ASP A 1 99 ? -15.023 3.960 -5.983 1.00 89.06 99 ASP A CA 1
ATOM 768 C C . ASP A 1 99 ? -13.652 3.724 -5.325 1.00 89.06 99 ASP A C 1
ATOM 770 O O . ASP A 1 99 ? -12.617 4.136 -5.841 1.00 89.06 99 ASP A O 1
ATOM 774 N N . LEU A 1 100 ? -13.626 3.011 -4.191 1.00 91.00 100 LEU A N 1
ATOM 775 C CA . LEU A 1 100 ? -12.379 2.628 -3.526 1.00 91.00 100 LEU A CA 1
ATOM 776 C C . LEU A 1 100 ? -11.502 1.730 -4.418 1.00 91.00 100 LEU A C 1
ATOM 778 O O . LEU A 1 100 ? -10.284 1.902 -4.436 1.00 91.00 100 LEU A O 1
ATOM 782 N N . CYS A 1 101 ? -12.100 0.775 -5.134 1.00 91.25 101 CYS A N 1
ATOM 783 C CA . CYS A 1 101 ? -11.387 -0.108 -6.058 1.00 91.25 101 CYS A CA 1
ATOM 784 C C . CYS A 1 101 ? -10.835 0.661 -7.263 1.00 91.25 101 CYS A C 1
ATOM 786 O O . CYS A 1 101 ? -9.682 0.447 -7.632 1.00 91.25 101 CYS A O 1
ATOM 788 N N . ASP A 1 102 ? -11.617 1.582 -7.828 1.00 87.44 102 ASP A N 1
ATOM 789 C CA . ASP A 1 102 ? -11.189 2.430 -8.944 1.00 87.44 102 ASP A CA 1
ATOM 790 C C . ASP A 1 102 ? -9.986 3.295 -8.540 1.00 87.44 102 ASP A C 1
ATOM 792 O O . ASP A 1 102 ? -8.957 3.300 -9.218 1.00 87.44 102 ASP A O 1
ATOM 796 N N . GLU A 1 103 ? -10.049 3.934 -7.366 1.00 87.06 103 GLU A N 1
ATOM 797 C CA . GLU A 1 103 ? -8.927 4.706 -6.823 1.00 87.06 103 GLU A CA 1
ATOM 798 C C . GLU A 1 103 ? -7.669 3.844 -6.594 1.00 87.06 103 GLU A C 1
ATOM 800 O O . GLU A 1 103 ? -6.545 4.310 -6.802 1.00 87.06 103 GLU A O 1
ATOM 805 N N . LEU A 1 104 ? -7.827 2.590 -6.153 1.00 90.12 104 LEU A N 1
ATOM 806 C CA . LEU A 1 104 ? -6.707 1.658 -5.984 1.00 90.12 104 LEU A CA 1
ATOM 807 C C . LEU A 1 104 ? -6.072 1.293 -7.327 1.00 90.12 104 LEU A C 1
ATOM 809 O O . LEU A 1 104 ? -4.844 1.325 -7.442 1.00 90.12 104 LEU A O 1
ATOM 813 N N . CYS A 1 105 ? -6.892 0.986 -8.334 1.00 87.56 105 CYS A N 1
ATOM 814 C CA . CYS A 1 105 ? -6.438 0.709 -9.692 1.00 87.56 105 CYS A CA 1
ATOM 815 C C . CYS A 1 105 ? -5.631 1.883 -10.252 1.00 87.56 105 CYS A C 1
ATOM 817 O O . CYS A 1 105 ? -4.502 1.679 -10.702 1.00 87.56 105 CYS A O 1
ATOM 819 N N . ASP A 1 106 ? -6.149 3.108 -10.159 1.00 81.69 106 ASP A N 1
ATOM 820 C CA . ASP A 1 106 ? -5.475 4.307 -10.670 1.00 81.69 106 ASP A CA 1
ATOM 821 C C . ASP A 1 106 ? -4.084 4.498 -10.050 1.00 81.69 106 ASP A C 1
ATOM 823 O O . ASP A 1 106 ? -3.107 4.799 -10.742 1.00 81.69 106 ASP A O 1
ATOM 827 N N . ILE A 1 107 ? -3.967 4.276 -8.738 1.00 82.12 107 ILE A N 1
ATOM 828 C CA . ILE A 1 107 ? -2.711 4.460 -8.003 1.00 82.12 107 ILE A CA 1
ATOM 829 C C . ILE A 1 107 ? -1.702 3.340 -8.300 1.00 82.12 107 ILE A C 1
ATOM 831 O O . ILE A 1 107 ? -0.498 3.603 -8.402 1.00 82.12 107 ILE A O 1
ATOM 835 N N . LEU A 1 108 ? -2.161 2.091 -8.409 1.00 86.12 108 LEU A N 1
ATOM 836 C CA . LEU A 1 108 ? -1.287 0.922 -8.551 1.00 86.12 108 LEU A CA 1
ATOM 837 C C . LEU A 1 108 ? -0.879 0.650 -10.006 1.00 86.12 108 LEU A C 1
ATOM 839 O O . LEU A 1 108 ? 0.203 0.104 -10.228 1.00 86.12 108 LEU A O 1
ATOM 843 N N . THR A 1 109 ? -1.670 1.093 -10.991 1.00 85.50 109 THR A N 1
ATOM 844 C CA . THR A 1 109 ? -1.455 0.827 -12.429 1.00 85.50 109 THR A CA 1
ATOM 845 C C . THR A 1 109 ? -0.028 1.130 -12.883 1.00 85.50 109 THR A C 1
ATOM 847 O O . THR A 1 109 ? 0.594 0.319 -13.569 1.00 85.50 109 THR A O 1
ATOM 850 N N . ALA A 1 110 ? 0.540 2.271 -12.479 1.00 78.12 110 ALA A N 1
ATOM 851 C CA . ALA A 1 110 ? 1.896 2.643 -12.882 1.00 78.12 110 ALA A CA 1
ATOM 852 C C . ALA A 1 110 ? 2.955 1.634 -12.395 1.00 78.12 110 ALA A C 1
ATOM 854 O O . ALA A 1 110 ? 3.860 1.275 -13.148 1.00 78.12 110 ALA A O 1
ATOM 855 N N . ARG A 1 111 ? 2.826 1.144 -11.156 1.00 82.94 111 ARG A N 1
ATOM 856 C CA . ARG A 1 111 ? 3.781 0.201 -10.545 1.00 82.94 111 ARG A CA 1
ATOM 857 C C . ARG A 1 111 ? 3.620 -1.203 -11.105 1.00 82.94 111 ARG A C 1
ATOM 859 O O . ARG A 1 111 ? 4.616 -1.842 -11.432 1.00 82.94 111 ARG A O 1
ATOM 866 N N . VAL A 1 112 ? 2.374 -1.639 -11.262 1.00 89.50 112 VAL A N 1
ATOM 867 C CA . VAL A 1 112 ? 1.999 -2.915 -11.882 1.00 89.50 112 VAL A CA 1
ATOM 868 C C . VAL A 1 112 ? 2.576 -3.004 -13.297 1.00 89.50 112 VAL A C 1
ATOM 870 O O . VAL A 1 112 ? 3.284 -3.958 -13.614 1.00 89.50 112 VAL A O 1
ATOM 873 N N . ASN A 1 113 ? 2.394 -1.956 -14.110 1.00 84.19 113 ASN A N 1
ATOM 874 C CA . ASN A 1 113 ? 2.953 -1.881 -15.463 1.00 84.19 113 ASN A CA 1
ATOM 875 C C . ASN A 1 113 ? 4.487 -1.864 -15.470 1.00 84.19 113 ASN A C 1
ATOM 877 O O . ASN A 1 113 ? 5.108 -2.508 -16.315 1.00 84.19 113 ASN A O 1
ATOM 881 N N . LEU A 1 114 ? 5.108 -1.146 -14.528 1.00 83.00 114 LEU A N 1
ATOM 882 C CA . LEU A 1 114 ? 6.565 -1.088 -14.409 1.00 83.00 114 LEU A CA 1
ATOM 883 C C . LEU A 1 114 ? 7.167 -2.458 -14.054 1.00 83.00 114 LEU A C 1
ATOM 885 O O . LEU A 1 114 ? 8.175 -2.850 -14.644 1.00 83.00 114 LEU A O 1
ATOM 889 N N . ARG A 1 115 ? 6.548 -3.189 -13.117 1.00 87.44 115 ARG A N 1
ATOM 890 C CA . ARG A 1 115 ? 6.960 -4.544 -12.706 1.00 87.44 115 ARG A CA 1
ATOM 891 C C . ARG A 1 115 ? 6.463 -5.645 -13.649 1.00 87.44 115 ARG A C 1
ATOM 893 O O . ARG A 1 115 ? 6.926 -6.769 -13.517 1.00 87.44 115 ARG A O 1
ATOM 900 N N . LYS A 1 116 ? 5.586 -5.325 -14.610 1.00 91.25 116 LYS A N 1
ATOM 901 C CA . LYS A 1 116 ? 4.944 -6.278 -15.537 1.00 91.25 116 LYS A CA 1
ATOM 902 C C . LYS A 1 116 ? 4.221 -7.419 -14.810 1.00 91.25 116 LYS A C 1
ATOM 904 O O . LYS A 1 116 ? 4.334 -8.581 -15.191 1.00 91.25 116 LYS A O 1
ATOM 909 N N . VAL A 1 117 ? 3.506 -7.061 -13.751 1.00 93.56 117 VAL A N 1
ATOM 910 C CA . VAL A 1 117 ? 2.687 -7.974 -12.946 1.00 93.56 117 VAL A CA 1
ATOM 911 C C . VAL A 1 117 ? 1.244 -7.893 -13.438 1.00 93.56 117 VAL A C 1
ATOM 913 O O . VAL A 1 117 ? 0.777 -6.811 -13.777 1.00 93.56 117 VAL A O 1
ATOM 916 N N . ASP A 1 118 ? 0.526 -9.008 -13.461 1.00 95.31 118 ASP A N 1
ATOM 917 C CA . ASP A 1 118 ? -0.919 -9.013 -13.665 1.00 95.31 118 ASP A CA 1
ATOM 918 C C . ASP A 1 118 ? -1.604 -8.690 -12.330 1.00 95.31 118 ASP A C 1
ATOM 920 O O . ASP A 1 118 ? -1.456 -9.427 -11.354 1.00 95.31 118 ASP A O 1
ATOM 924 N N . PHE A 1 119 ? -2.344 -7.583 -12.275 1.00 95.62 119 PHE A N 1
ATOM 925 C CA . PHE A 1 119 ? -3.096 -7.165 -11.091 1.00 95.62 119 PHE A CA 1
ATOM 926 C C . PHE A 1 119 ? -4.597 -7.219 -11.369 1.00 95.62 119 PHE A C 1
ATOM 928 O O . PHE A 1 119 ? -5.065 -6.650 -12.357 1.00 95.62 119 PHE A O 1
ATOM 935 N N . ALA A 1 120 ? -5.351 -7.872 -10.488 1.00 95.38 120 ALA A N 1
ATOM 936 C CA . ALA A 1 120 ? -6.804 -7.959 -10.578 1.00 95.38 120 ALA A CA 1
ATOM 937 C C . ALA A 1 120 ? -7.467 -7.604 -9.245 1.00 95.38 120 ALA A C 1
ATOM 939 O O . ALA A 1 120 ? -6.961 -7.949 -8.176 1.00 95.38 120 ALA A O 1
ATOM 940 N N . ILE A 1 121 ? -8.629 -6.953 -9.320 1.00 94.75 121 ILE A N 1
ATOM 941 C CA . ILE A 1 121 ? -9.518 -6.757 -8.174 1.00 94.75 121 ILE A CA 1
ATOM 942 C C . ILE A 1 121 ? -10.773 -7.601 -8.391 1.00 94.75 121 ILE A C 1
ATOM 944 O O . ILE A 1 121 ? -11.504 -7.411 -9.363 1.00 94.75 121 ILE A O 1
ATOM 948 N N . GLU A 1 122 ? -11.024 -8.524 -7.472 1.00 92.88 122 GLU A N 1
ATOM 949 C CA . GLU A 1 122 ? -12.228 -9.346 -7.414 1.00 92.88 122 GLU A CA 1
ATOM 950 C C . GLU A 1 122 ? -13.166 -8.768 -6.355 1.00 92.88 122 GLU A C 1
ATOM 952 O O . GLU A 1 122 ? -12.988 -8.984 -5.156 1.00 92.88 122 GLU A O 1
ATOM 957 N N . LEU A 1 123 ? -14.168 -8.008 -6.794 1.00 88.69 123 LEU A N 1
ATOM 958 C CA . LEU A 1 123 ? -15.190 -7.467 -5.905 1.00 88.69 123 LEU A CA 1
ATOM 959 C C . LEU A 1 123 ? -16.411 -8.400 -5.892 1.00 88.69 123 LEU A C 1
ATOM 961 O O . LEU A 1 123 ? -17.256 -8.360 -6.790 1.00 88.69 123 LEU A O 1
ATOM 965 N N . CYS A 1 124 ? -16.514 -9.238 -4.862 1.00 81.94 124 CYS A N 1
ATOM 966 C CA . CYS A 1 124 ? -17.644 -10.140 -4.651 1.00 81.94 124 CYS A CA 1
ATOM 967 C C . CYS A 1 124 ? -18.796 -9.370 -3.996 1.00 81.94 124 CYS A C 1
ATOM 969 O O . CYS A 1 124 ? -18.826 -9.145 -2.785 1.00 81.94 124 CYS A O 1
ATOM 971 N N . THR A 1 125 ? -19.750 -8.944 -4.823 1.00 66.56 125 THR A N 1
ATOM 972 C CA . THR A 1 125 ? -20.866 -8.073 -4.414 1.00 66.56 125 THR A CA 1
ATOM 973 C C . THR A 1 125 ? -22.158 -8.818 -4.091 1.00 66.56 125 THR A C 1
ATOM 975 O O . THR A 1 125 ? -23.114 -8.211 -3.613 1.00 66.56 125 THR A O 1
ATOM 978 N N . GLU A 1 126 ? -22.202 -10.130 -4.326 1.00 60.97 126 GLU A N 1
ATOM 979 C CA . GLU A 1 126 ? -23.406 -10.943 -4.174 1.00 60.97 126 GLU A CA 1
ATOM 980 C C . GLU A 1 126 ? -23.669 -11.316 -2.706 1.00 60.97 126 GLU A C 1
ATOM 982 O O . GLU A 1 126 ? -23.595 -12.475 -2.308 1.00 60.97 126 GLU A O 1
ATOM 987 N N . TYR A 1 127 ? -24.042 -10.336 -1.884 1.00 56.94 127 TYR A N 1
ATOM 988 C CA . TYR A 1 127 ? -24.715 -10.608 -0.616 1.00 56.94 127 TYR A CA 1
ATOM 989 C C . TYR A 1 127 ? -26.229 -10.489 -0.835 1.00 56.94 127 TYR A C 1
ATOM 991 O O . TYR A 1 127 ? -26.755 -9.421 -1.138 1.00 56.94 127 TYR A O 1
ATOM 999 N N . LYS A 1 128 ? -26.943 -11.619 -0.741 1.00 53.81 128 LYS A N 1
ATOM 1000 C CA . LYS A 1 128 ? -28.419 -11.706 -0.834 1.00 53.81 128 LYS A CA 1
ATOM 1001 C C . LYS A 1 128 ? -29.043 -11.044 -2.084 1.00 53.81 128 LYS A C 1
ATOM 1003 O O . LYS A 1 128 ? -30.124 -10.469 -2.003 1.00 53.81 128 LYS A O 1
ATOM 1008 N N . GLY A 1 129 ? -28.409 -11.171 -3.254 1.00 50.75 129 GLY A N 1
ATOM 1009 C CA . GLY A 1 129 ? -29.025 -10.834 -4.549 1.00 50.75 129 GLY A CA 1
ATOM 1010 C C . GLY A 1 129 ? -29.287 -9.341 -4.800 1.00 50.75 129 GLY A C 1
ATOM 1011 O O . GLY A 1 129 ? -30.153 -9.014 -5.612 1.00 50.75 129 GLY A O 1
ATOM 1012 N N . GLY A 1 130 ? -28.572 -8.448 -4.108 1.00 55.56 130 GLY A N 1
ATOM 1013 C CA . GLY A 1 130 ? -28.658 -6.993 -4.271 1.00 55.56 130 GLY A CA 1
ATOM 1014 C C . GLY A 1 130 ? -27.319 -6.339 -4.632 1.00 55.56 130 GLY A C 1
ATOM 1015 O O . GLY A 1 130 ? -26.288 -6.997 -4.709 1.00 55.56 130 GLY A O 1
ATOM 1016 N N . SER A 1 131 ? -27.348 -5.026 -4.872 1.00 60.69 131 SER A N 1
ATOM 1017 C CA . SER A 1 131 ? -26.158 -4.189 -5.083 1.00 60.69 131 SER A CA 1
ATOM 1018 C C . SER A 1 131 ? -25.374 -3.972 -3.784 1.00 60.69 131 SER A C 1
ATOM 1020 O O . SER A 1 131 ? -25.982 -3.912 -2.717 1.00 60.69 131 SER A O 1
ATOM 1022 N N . VAL A 1 132 ? -24.058 -3.745 -3.883 1.00 66.19 132 VAL A N 1
ATOM 1023 C CA . VAL A 1 132 ? -23.185 -3.391 -2.744 1.00 66.19 132 VAL A CA 1
ATOM 1024 C C . VAL A 1 132 ? -23.783 -2.240 -1.928 1.00 66.19 132 VAL A C 1
ATOM 1026 O O . VAL A 1 132 ? -24.116 -1.204 -2.516 1.00 66.19 132 VAL A O 1
ATOM 1029 N N . PRO A 1 133 ? -23.905 -2.372 -0.596 1.00 71.62 133 PRO A N 1
ATOM 1030 C CA . PRO A 1 133 ? -24.399 -1.288 0.239 1.00 71.62 133 PRO A CA 1
ATOM 1031 C C . PRO A 1 133 ? -23.422 -0.104 0.244 1.00 71.62 133 PRO A C 1
ATOM 1033 O O . PRO A 1 133 ? -22.205 -0.265 0.143 1.00 71.62 133 PRO A O 1
ATOM 1036 N N . CYS A 1 134 ? -23.957 1.109 0.398 1.00 85.56 134 CYS A N 1
ATOM 1037 C CA . CYS A 1 134 ? -23.133 2.251 0.784 1.00 85.56 134 CYS A CA 1
ATOM 1038 C C . CYS A 1 134 ? -22.613 2.001 2.203 1.00 85.56 134 CYS A C 1
ATOM 1040 O O . CYS A 1 134 ? -23.399 1.723 3.109 1.00 85.56 134 CYS A O 1
ATOM 1042 N N . LEU A 1 135 ? -21.301 2.090 2.388 1.00 89.81 135 LEU A N 1
ATOM 1043 C CA . LEU A 1 135 ? -20.651 1.878 3.674 1.00 89.81 135 LEU A CA 1
ATOM 1044 C C . LEU A 1 135 ? -20.387 3.214 4.354 1.00 89.81 135 LEU A C 1
ATOM 1046 O O . LEU A 1 135 ? -20.187 4.228 3.691 1.00 89.81 135 LEU A O 1
ATOM 1050 N N . TYR A 1 136 ? -20.343 3.209 5.681 1.00 92.19 136 TYR A N 1
ATOM 1051 C CA . TYR A 1 136 ? -19.971 4.372 6.475 1.00 92.19 136 TYR A CA 1
ATOM 1052 C C . TYR A 1 136 ? -18.669 4.073 7.216 1.00 92.19 136 TYR A C 1
ATOM 1054 O O . TYR A 1 136 ? -18.614 3.140 8.013 1.00 92.19 136 TYR A O 1
ATOM 1062 N N . GLY A 1 137 ? -17.604 4.816 6.917 1.00 92.06 137 GLY A N 1
ATOM 1063 C CA . GLY A 1 137 ? -16.279 4.562 7.484 1.00 92.06 137 GLY A CA 1
ATOM 1064 C C . GLY A 1 137 ? -15.193 5.458 6.893 1.00 92.06 137 GLY A C 1
ATOM 1065 O O . GLY A 1 137 ? -15.477 6.368 6.115 1.00 92.06 137 GLY A O 1
ATOM 1066 N N . ASP A 1 138 ? -13.939 5.233 7.281 1.00 91.12 138 ASP A N 1
ATOM 1067 C CA . ASP A 1 138 ? -12.790 5.994 6.773 1.00 91.12 138 ASP A CA 1
ATOM 1068 C C . ASP A 1 138 ? -12.161 5.285 5.560 1.00 91.12 138 ASP A C 1
ATOM 1070 O O . ASP A 1 138 ? -11.198 4.519 5.673 1.00 91.12 138 ASP A O 1
ATOM 1074 N N . SER A 1 139 ? -12.723 5.538 4.374 1.00 91.25 139 SER A N 1
ATOM 1075 C CA . SER A 1 139 ? -12.240 4.957 3.114 1.00 91.25 139 SER A CA 1
ATOM 1076 C C . SER A 1 139 ? -10.802 5.358 2.776 1.00 91.25 139 SER A C 1
ATOM 1078 O O . SER A 1 139 ? -10.084 4.589 2.137 1.00 91.25 139 SER A O 1
ATOM 1080 N N . PHE A 1 140 ? -10.345 6.527 3.239 1.00 85.38 140 PHE A N 1
ATOM 1081 C CA . PHE A 1 140 ? -8.972 6.984 3.038 1.00 85.38 140 PHE A CA 1
ATOM 1082 C C . PHE A 1 140 ? -7.983 6.066 3.761 1.00 85.38 140 PHE A C 1
ATOM 1084 O O . PHE A 1 140 ? -6.978 5.652 3.178 1.00 85.38 140 PHE A O 1
ATOM 1091 N N . ARG A 1 141 ? -8.278 5.701 5.013 1.00 88.44 141 ARG A N 1
ATOM 1092 C CA . ARG A 1 141 ? -7.435 4.784 5.794 1.00 88.44 141 ARG A CA 1
ATOM 1093 C C . ARG A 1 141 ? -7.476 3.359 5.267 1.00 88.44 141 ARG A C 1
ATOM 1095 O O . ARG A 1 141 ? -6.422 2.738 5.163 1.00 88.44 141 ARG A O 1
ATOM 1102 N N . ILE A 1 142 ? -8.649 2.872 4.866 1.00 92.62 142 ILE A N 1
ATOM 1103 C CA . ILE A 1 142 ? -8.774 1.553 4.226 1.00 92.62 142 ILE A C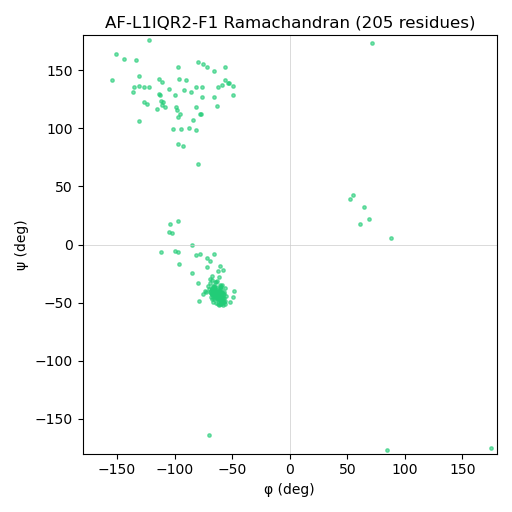A 1
ATOM 1104 C C . ILE A 1 142 ? -7.916 1.506 2.957 1.00 92.62 142 ILE A C 1
ATOM 1106 O O . ILE A 1 142 ? -7.082 0.614 2.805 1.00 92.62 142 ILE A O 1
ATOM 1110 N N . ARG A 1 143 ? -8.051 2.512 2.083 1.00 92.12 143 ARG A N 1
ATOM 1111 C CA . ARG A 1 143 ? -7.253 2.627 0.857 1.00 92.12 143 ARG A CA 1
ATOM 1112 C C . ARG A 1 143 ? -5.763 2.604 1.152 1.00 92.12 143 ARG A C 1
ATOM 1114 O O . ARG A 1 143 ? -5.011 1.923 0.472 1.00 92.12 143 ARG A O 1
ATOM 1121 N N . GLN A 1 144 ? -5.330 3.340 2.166 1.00 84.56 144 GLN A N 1
ATOM 1122 C CA . GLN A 1 144 ? -3.929 3.404 2.549 1.00 84.56 144 GLN A CA 1
ATOM 1123 C C . GLN A 1 144 ? -3.368 2.046 2.990 1.00 84.56 144 GLN A C 1
ATOM 1125 O O . GLN A 1 144 ? -2.269 1.680 2.567 1.00 84.56 144 GLN A O 1
ATOM 1130 N N . CYS A 1 145 ? -4.120 1.294 3.796 1.00 91.69 145 CYS A N 1
ATOM 1131 C CA . CYS A 1 145 ? -3.753 -0.071 4.163 1.00 91.69 145 CYS A CA 1
ATOM 1132 C C . CYS A 1 145 ? -3.642 -0.961 2.918 1.00 91.69 145 CYS A C 1
ATOM 1134 O O . CYS A 1 145 ? -2.632 -1.638 2.738 1.00 91.69 145 CYS A O 1
ATOM 1136 N N . LEU A 1 146 ? -4.637 -0.903 2.027 1.00 94.56 146 LEU A N 1
ATOM 1137 C CA . LEU A 1 146 ? -4.663 -1.705 0.803 1.00 94.56 146 LEU A CA 1
ATOM 1138 C C . LEU A 1 146 ? -3.525 -1.351 -0.156 1.00 94.56 146 LEU A C 1
ATOM 1140 O O . LEU A 1 146 ? -2.890 -2.261 -0.676 1.00 94.56 146 LEU A O 1
ATOM 1144 N N . ILE A 1 147 ? -3.204 -0.066 -0.341 1.00 89.12 147 ILE A N 1
ATOM 1145 C CA . ILE A 1 147 ? -2.051 0.363 -1.146 1.00 89.12 147 ILE A CA 1
ATOM 1146 C C . ILE A 1 147 ? -0.770 -0.243 -0.584 1.00 89.12 147 ILE A C 1
ATOM 1148 O O . ILE A 1 147 ? 0.025 -0.760 -1.354 1.00 89.12 147 ILE A O 1
ATOM 1152 N N . ASN A 1 148 ? -0.557 -0.195 0.734 1.00 87.31 148 ASN A N 1
ATOM 1153 C CA . ASN A 1 148 ? 0.663 -0.730 1.338 1.00 87.31 148 ASN A CA 1
ATOM 1154 C C . ASN A 1 148 ? 0.800 -2.241 1.095 1.00 87.31 148 ASN A C 1
ATOM 1156 O O . ASN A 1 148 ? 1.845 -2.708 0.647 1.00 87.31 148 ASN A O 1
ATOM 1160 N N . ILE A 1 149 ? -0.277 -2.991 1.334 1.00 94.19 149 ILE A N 1
ATOM 1161 C CA . ILE A 1 149 ? -0.280 -4.447 1.173 1.00 94.19 149 ILE A CA 1
ATOM 1162 C C . ILE A 1 149 ? -0.141 -4.830 -0.310 1.00 94.19 149 ILE A C 1
ATOM 1164 O O . ILE A 1 149 ? 0.702 -5.658 -0.645 1.00 94.19 149 ILE A O 1
ATOM 1168 N N . CYS A 1 150 ? -0.900 -4.196 -1.210 1.00 95.06 150 CYS A N 1
ATOM 1169 C CA . CYS A 1 150 ? -0.831 -4.464 -2.651 1.00 95.06 150 CYS A CA 1
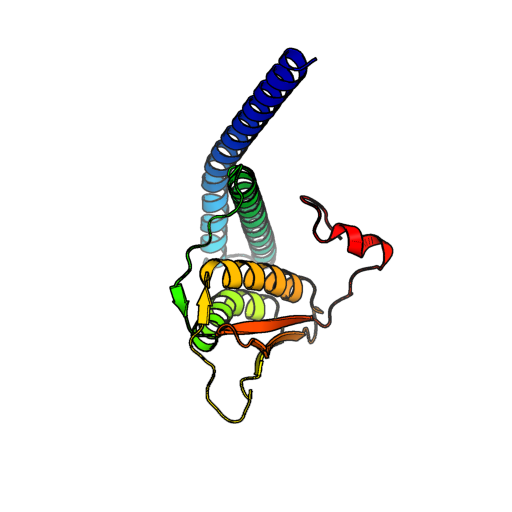ATOM 1170 C C . CYS A 1 150 ? 0.524 -4.070 -3.248 1.00 95.06 150 CYS A C 1
ATOM 1172 O O . CYS A 1 150 ? 1.036 -4.765 -4.118 1.00 95.06 150 CYS A O 1
ATOM 1174 N N . ASP A 1 151 ? 1.127 -2.975 -2.789 1.00 89.44 151 ASP A N 1
ATOM 1175 C CA . ASP A 1 151 ? 2.449 -2.554 -3.254 1.00 89.44 151 ASP A CA 1
ATOM 1176 C C . ASP A 1 151 ? 3.535 -3.553 -2.848 1.00 89.44 151 ASP A C 1
ATOM 1178 O O . ASP A 1 151 ? 4.401 -3.890 -3.656 1.00 89.44 151 ASP A O 1
ATOM 1182 N N . ASN A 1 152 ? 3.452 -4.096 -1.628 1.00 91.88 152 ASN A N 1
ATOM 1183 C CA . ASN A 1 152 ? 4.324 -5.189 -1.206 1.00 91.88 152 ASN A CA 1
ATOM 1184 C C . ASN A 1 152 ? 4.106 -6.434 -2.079 1.00 91.88 152 ASN A C 1
ATOM 1186 O O . ASN A 1 152 ? 5.076 -6.989 -2.589 1.00 91.88 152 ASN A O 1
ATOM 1190 N N . ALA A 1 153 ? 2.854 -6.821 -2.327 1.00 94.69 153 ALA A N 1
ATOM 1191 C CA . ALA A 1 153 ? 2.523 -7.939 -3.208 1.00 94.69 153 ALA A CA 1
ATOM 1192 C C . ALA A 1 153 ? 3.103 -7.760 -4.627 1.00 94.69 153 ALA A C 1
ATOM 1194 O O . ALA A 1 153 ? 3.763 -8.654 -5.147 1.00 94.69 153 ALA A O 1
ATOM 1195 N N . VAL A 1 154 ? 2.960 -6.578 -5.239 1.00 93.19 154 VAL A N 1
ATOM 1196 C CA . VAL A 1 154 ? 3.522 -6.269 -6.573 1.00 93.19 154 VAL A CA 1
ATOM 1197 C C . VAL A 1 154 ? 5.053 -6.264 -6.565 1.00 93.19 154 VAL A C 1
ATOM 1199 O O . VAL A 1 154 ? 5.694 -6.669 -7.539 1.00 93.19 154 VAL A O 1
ATOM 1202 N N . LYS A 1 155 ? 5.666 -5.808 -5.471 1.00 89.38 155 LYS A N 1
ATOM 1203 C CA . LYS A 1 155 ? 7.120 -5.809 -5.309 1.00 89.38 155 LYS A CA 1
ATOM 1204 C C . LYS A 1 155 ? 7.685 -7.233 -5.265 1.00 89.38 155 LYS A C 1
ATOM 1206 O O . LYS A 1 155 ? 8.717 -7.463 -5.893 1.00 89.38 155 LYS A O 1
ATOM 1211 N N . PHE A 1 156 ? 7.033 -8.151 -4.550 1.00 92.19 156 PHE A N 1
ATOM 1212 C CA . PHE A 1 156 ? 7.530 -9.513 -4.298 1.00 92.19 156 PHE A CA 1
ATOM 1213 C C . PHE A 1 156 ? 6.929 -10.599 -5.203 1.00 92.19 156 PHE A C 1
ATOM 1215 O O . PHE A 1 156 ? 7.396 -11.739 -5.171 1.00 92.19 156 PHE A O 1
ATOM 1222 N N . ALA A 1 157 ? 5.950 -10.257 -6.044 1.00 94.38 157 ALA A N 1
ATOM 1223 C CA . ALA A 1 157 ? 5.480 -11.124 -7.117 1.00 94.38 157 ALA A CA 1
ATOM 1224 C C . ALA A 1 157 ? 6.636 -11.537 -8.047 1.00 94.38 157 ALA A C 1
ATOM 1226 O O . ALA A 1 157 ? 7.628 -10.818 -8.206 1.00 94.38 157 ALA A O 1
ATOM 1227 N N . LYS A 1 158 ? 6.489 -12.706 -8.680 1.00 93.56 158 LYS A N 1
ATOM 1228 C CA . LYS A 1 158 ? 7.493 -13.256 -9.604 1.00 93.56 158 LYS A CA 1
ATOM 1229 C C . LYS A 1 158 ? 7.814 -12.278 -10.734 1.00 93.56 158 LYS A C 1
ATOM 1231 O O . LYS A 1 158 ? 6.914 -11.661 -11.294 1.00 93.56 158 LYS A O 1
ATOM 1236 N N . ASP A 1 159 ? 9.088 -12.210 -11.121 1.00 85.69 159 ASP A N 1
ATOM 1237 C CA . ASP A 1 159 ? 9.532 -11.325 -12.207 1.00 85.69 159 ASP A CA 1
ATOM 1238 C C . ASP A 1 159 ? 8.943 -11.720 -13.579 1.00 85.69 159 ASP A C 1
ATOM 1240 O O . ASP A 1 159 ? 8.681 -10.856 -14.414 1.00 85.69 159 ASP A O 1
ATOM 1244 N N . GLU A 1 160 ? 8.705 -13.015 -13.818 1.00 88.69 160 GLU A N 1
ATOM 1245 C CA . GLU A 1 160 ? 8.011 -13.517 -15.011 1.00 88.69 160 GLU A CA 1
ATOM 1246 C C . GLU A 1 160 ? 6.651 -14.112 -14.632 1.00 88.69 160 GLU A C 1
ATOM 1248 O O . GLU A 1 160 ? 6.568 -15.031 -13.814 1.00 88.69 160 GLU A O 1
ATOM 1253 N N . GLY A 1 161 ? 5.578 -13.600 -15.245 1.00 90.56 161 GLY A N 1
ATOM 1254 C CA . GLY A 1 161 ? 4.211 -14.051 -14.962 1.00 90.56 161 GLY A CA 1
ATOM 1255 C C . GLY A 1 161 ? 3.761 -13.746 -13.530 1.00 90.56 161 GLY A C 1
ATOM 1256 O O . GLY A 1 161 ? 3.028 -14.539 -12.937 1.00 90.56 161 GLY A O 1
ATOM 1257 N N . GLY A 1 162 ? 4.244 -12.645 -12.948 1.00 95.50 162 GLY A N 1
ATOM 1258 C CA . GLY A 1 162 ? 3.822 -12.177 -11.632 1.00 95.50 162 GLY A CA 1
ATOM 1259 C C . GLY A 1 162 ? 2.319 -11.921 -11.598 1.00 95.50 162 GLY A C 1
ATOM 1260 O O . GLY A 1 162 ? 1.768 -11.363 -12.541 1.00 95.50 162 GLY A O 1
ATOM 1261 N N . GLN A 1 163 ? 1.659 -12.337 -10.522 1.00 97.12 163 GLN A N 1
ATOM 1262 C CA . GLN A 1 163 ? 0.214 -12.201 -10.350 1.00 97.12 163 GLN A CA 1
ATOM 1263 C C . GLN A 1 163 ? -0.093 -11.709 -8.949 1.00 97.12 163 GLN A C 1
ATOM 1265 O O . GLN A 1 163 ? 0.468 -12.221 -7.979 1.00 97.12 163 GLN A O 1
ATOM 1270 N N . VAL A 1 164 ? -1.003 -10.744 -8.865 1.00 97.62 164 VAL A N 1
ATOM 1271 C CA . VAL A 1 164 ? -1.533 -10.207 -7.617 1.00 97.62 164 VAL A CA 1
ATOM 1272 C C . VAL A 1 164 ? -3.045 -10.060 -7.746 1.00 97.62 164 VAL A C 1
ATOM 1274 O O . VAL A 1 164 ? -3.544 -9.495 -8.720 1.00 97.62 164 VAL A O 1
ATOM 1277 N N . VAL A 1 165 ? -3.780 -10.553 -6.754 1.00 97.75 165 VAL A N 1
ATOM 1278 C CA . VAL A 1 165 ? -5.242 -10.490 -6.709 1.00 97.75 165 VAL A CA 1
ATOM 1279 C C . VAL A 1 165 ? -5.677 -9.860 -5.392 1.00 97.75 165 VAL A C 1
ATOM 1281 O O . VAL A 1 165 ? -5.338 -10.367 -4.325 1.00 97.75 165 VAL A O 1
ATOM 1284 N N . LEU A 1 166 ? -6.432 -8.764 -5.465 1.00 97.06 166 LEU A N 1
ATOM 1285 C CA . LEU A 1 166 ? -7.150 -8.194 -4.327 1.00 97.06 166 LEU A CA 1
ATOM 1286 C C . LEU A 1 166 ? -8.598 -8.680 -4.373 1.00 97.06 166 LEU A C 1
ATOM 1288 O O . LEU A 1 166 ? -9.369 -8.250 -5.228 1.00 97.06 166 LEU A O 1
ATOM 1292 N N . ARG A 1 167 ? -8.981 -9.546 -3.440 1.00 95.44 167 ARG A N 1
ATOM 1293 C CA . ARG A 1 167 ? -10.358 -10.007 -3.279 1.00 95.44 167 ARG A CA 1
ATOM 1294 C C . ARG A 1 167 ? -11.043 -9.252 -2.151 1.00 95.44 167 ARG A C 1
ATOM 1296 O O . ARG A 1 167 ? -10.519 -9.178 -1.043 1.00 95.44 167 ARG A O 1
ATOM 1303 N N . ILE A 1 168 ? -12.222 -8.709 -2.431 1.00 92.31 168 ILE A N 1
ATOM 1304 C CA . ILE A 1 168 ? -13.048 -7.991 -1.460 1.00 92.31 168 ILE A CA 1
ATOM 1305 C C . ILE A 1 168 ? -14.417 -8.656 -1.406 1.00 92.31 168 ILE A C 1
ATOM 1307 O O . ILE A 1 168 ? -15.122 -8.713 -2.413 1.00 92.31 168 ILE A O 1
ATOM 1311 N N . GLU A 1 169 ? -14.804 -9.125 -0.223 1.00 89.12 169 GLU A N 1
ATOM 1312 C CA . GLU A 1 169 ? -16.065 -9.837 -0.009 1.00 89.12 169 GLU A CA 1
ATOM 1313 C C . GLU A 1 169 ? -16.834 -9.263 1.179 1.00 89.12 169 GLU A C 1
ATOM 1315 O O . GLU A 1 169 ? -16.266 -9.025 2.246 1.00 89.12 169 GLU A O 1
ATOM 1320 N N . LEU A 1 170 ? -18.147 -9.090 1.017 1.00 86.12 170 LEU A N 1
ATOM 1321 C CA . LEU A 1 170 ? -19.056 -8.834 2.132 1.00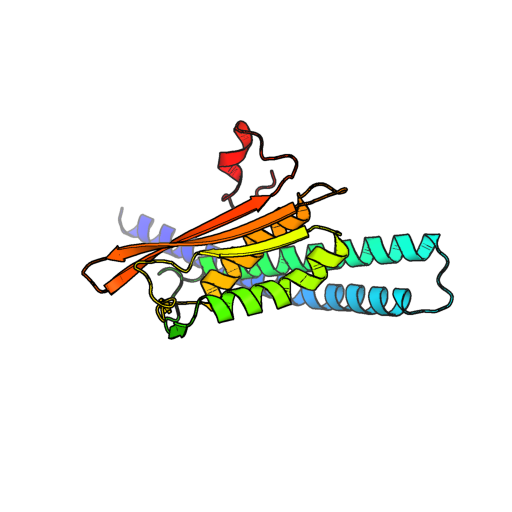 86.12 170 LEU A CA 1
ATOM 1322 C C . LEU A 1 170 ? -19.466 -10.167 2.766 1.00 86.12 170 LEU A C 1
ATOM 1324 O O . LEU A 1 170 ? -20.234 -10.927 2.180 1.00 86.12 170 LEU A O 1
ATOM 1328 N N . LEU A 1 171 ? -18.942 -10.446 3.959 1.00 84.75 171 LEU A N 1
ATOM 1329 C CA . LEU A 1 171 ? -19.169 -11.702 4.675 1.00 84.75 171 LEU A CA 1
ATOM 1330 C C . LEU A 1 171 ? -20.535 -11.721 5.366 1.00 84.75 171 LEU A C 1
ATOM 1332 O O . LEU A 1 171 ? -21.291 -12.687 5.253 1.00 84.75 171 LEU A O 1
ATOM 1336 N N . GLU A 1 172 ? -20.849 -10.657 6.103 1.00 82.19 172 GLU A N 1
ATOM 1337 C CA . GLU A 1 172 ? -22.049 -10.582 6.932 1.00 82.19 172 GLU A CA 1
ATOM 1338 C C . GLU A 1 172 ? -22.490 -9.131 7.138 1.00 82.19 172 GLU A C 1
ATOM 1340 O O . GLU A 1 172 ? -21.664 -8.245 7.344 1.00 82.19 172 GLU A O 1
ATOM 1345 N N . GLU A 1 173 ? -23.803 -8.907 7.133 1.00 80.25 173 GLU A N 1
ATOM 1346 C CA . GLU A 1 173 ? -24.419 -7.717 7.720 1.00 80.25 173 GLU A CA 1
ATOM 1347 C C . GLU A 1 173 ? -24.942 -8.082 9.108 1.00 80.25 173 GLU A C 1
ATOM 1349 O O . GLU A 1 173 ? -25.811 -8.950 9.253 1.00 80.25 173 GLU A O 1
ATOM 1354 N N . ALA A 1 174 ? -24.407 -7.427 10.130 1.00 80.38 174 ALA A N 1
ATOM 1355 C CA . ALA A 1 174 ? -24.830 -7.629 11.498 1.00 80.38 174 ALA A CA 1
ATOM 1356 C C . ALA A 1 174 ? -26.192 -6.955 11.759 1.00 80.38 174 ALA A C 1
ATOM 1358 O O . ALA A 1 174 ? -26.548 -5.964 11.112 1.00 80.38 174 ALA A O 1
ATOM 1359 N N . PRO A 1 175 ? -26.967 -7.435 12.750 1.00 79.62 175 PRO A N 1
ATOM 1360 C CA . PRO A 1 175 ? -28.288 -6.882 13.065 1.00 79.62 175 PRO A CA 1
ATOM 1361 C C . PRO A 1 175 ? -28.298 -5.400 13.471 1.00 79.62 175 PRO A C 1
ATOM 1363 O O . PRO A 1 175 ? -29.355 -4.773 13.449 1.00 79.62 175 PRO A O 1
ATOM 1366 N N . ASP A 1 176 ? -27.153 -4.851 13.875 1.00 85.00 176 ASP A N 1
ATOM 1367 C CA . ASP A 1 176 ? -26.981 -3.445 14.249 1.00 85.00 176 ASP A CA 1
ATOM 1368 C C . ASP A 1 176 ? -26.704 -2.518 13.050 1.00 85.00 176 ASP A C 1
ATOM 1370 O O . ASP A 1 176 ? -26.577 -1.307 13.230 1.00 85.00 176 ASP A O 1
ATOM 1374 N N . GLY A 1 177 ? -26.650 -3.070 11.833 1.00 81.88 177 GLY A N 1
ATOM 1375 C CA . GLY A 1 177 ? -26.359 -2.339 10.602 1.00 81.88 177 GLY A CA 1
ATOM 1376 C C . GLY A 1 177 ? -24.869 -2.230 10.273 1.00 81.88 177 GLY A C 1
ATOM 1377 O O . GLY A 1 177 ? -24.524 -1.546 9.310 1.00 81.88 177 GLY A O 1
ATOM 1378 N N . SER A 1 178 ? -23.987 -2.883 11.038 1.00 86.88 178 SER A N 1
ATOM 1379 C CA . SER A 1 178 ? -22.573 -3.015 10.676 1.00 86.88 178 SER A CA 1
ATOM 1380 C C . SER A 1 178 ? -22.351 -4.118 9.635 1.00 86.88 178 SER A C 1
ATOM 1382 O O . SER A 1 178 ? -23.167 -5.024 9.470 1.00 86.88 178 SER A O 1
ATOM 1384 N N . ALA A 1 179 ? -21.243 -4.028 8.901 1.00 84.94 179 ALA A N 1
ATOM 1385 C CA . ALA A 1 179 ? -20.883 -4.963 7.844 1.00 84.94 179 ALA A CA 1
ATOM 1386 C C . ALA A 1 179 ? -19.472 -5.512 8.076 1.00 84.94 179 ALA A C 1
ATOM 1388 O O . ALA A 1 179 ? -18.542 -4.756 8.364 1.00 84.94 179 ALA A O 1
ATOM 1389 N N . PHE A 1 180 ? -19.307 -6.821 7.908 1.00 88.25 180 PHE A N 1
ATOM 1390 C CA . PHE A 1 180 ? -18.016 -7.492 7.951 1.00 88.25 180 PHE A CA 1
ATOM 1391 C C . PHE A 1 180 ? -17.498 -7.702 6.536 1.00 88.25 180 PHE A C 1
ATOM 1393 O O . PHE A 1 180 ? -18.086 -8.443 5.750 1.00 88.25 180 PHE A O 1
ATOM 1400 N N . LEU A 1 181 ? -16.376 -7.057 6.228 1.00 88.50 181 LEU A N 1
ATOM 1401 C CA . LEU A 1 181 ? -15.689 -7.196 4.952 1.00 88.50 181 LEU A CA 1
ATOM 1402 C C . LEU A 1 181 ? -14.439 -8.054 5.122 1.00 88.50 181 LEU A C 1
ATOM 1404 O O . LEU A 1 181 ? -13.638 -7.811 6.025 1.00 88.50 181 LEU A O 1
ATOM 1408 N N . SER A 1 182 ? -14.253 -9.006 4.216 1.00 92.00 182 SER A N 1
ATOM 1409 C CA . SER A 1 182 ? -12.959 -9.631 3.971 1.00 92.00 182 SER A CA 1
ATOM 1410 C C . SER A 1 182 ? -12.242 -8.865 2.867 1.00 92.00 182 SER A C 1
ATOM 1412 O O . SER A 1 182 ? -12.846 -8.557 1.840 1.00 92.00 182 SER A O 1
ATOM 1414 N N . MET A 1 183 ? -10.966 -8.553 3.078 1.00 95.00 183 MET A N 1
ATOM 1415 C CA . MET A 1 183 ? -10.088 -7.976 2.062 1.00 95.00 183 MET A CA 1
ATOM 1416 C C . MET A 1 183 ? -8.794 -8.781 2.055 1.00 95.00 183 MET A C 1
ATOM 1418 O O . MET A 1 183 ? -7.995 -8.688 2.986 1.00 95.00 183 MET A O 1
ATOM 1422 N N . GLU A 1 184 ? -8.613 -9.594 1.025 1.00 96.56 184 GLU A N 1
ATOM 1423 C CA . GLU A 1 184 ? -7.483 -10.504 0.879 1.00 96.56 184 GLU A CA 1
ATOM 1424 C C . GLU A 1 184 ? -6.611 -10.042 -0.285 1.00 96.56 184 GLU A C 1
ATOM 1426 O O . GLU A 1 184 ? -7.108 -9.819 -1.385 1.00 96.56 184 GLU A O 1
ATOM 1431 N N . VAL A 1 185 ? -5.308 -9.904 -0.045 1.00 97.12 185 VAL A N 1
ATOM 1432 C CA . VAL A 1 185 ? -4.321 -9.697 -1.107 1.00 97.12 185 VAL A CA 1
ATOM 1433 C C . VAL A 1 185 ? -3.520 -10.978 -1.231 1.00 97.12 185 VAL A C 1
ATOM 1435 O O . VAL A 1 185 ? -2.851 -11.388 -0.283 1.00 97.12 185 VAL A O 1
ATOM 1438 N N . TRP A 1 186 ? -3.597 -11.598 -2.399 1.00 97.69 186 TRP A N 1
ATOM 1439 C CA . TRP A 1 186 ? -2.821 -12.774 -2.749 1.00 97.69 186 TRP A CA 1
ATOM 1440 C C . TRP A 1 186 ? -1.794 -12.416 -3.818 1.00 97.69 186 TRP A C 1
ATOM 1442 O O . TRP A 1 186 ? -2.112 -11.694 -4.762 1.00 97.69 186 TRP A O 1
ATOM 1452 N N . ASP A 1 187 ? -0.583 -12.951 -3.698 1.00 96.88 187 ASP A N 1
ATOM 1453 C CA . ASP A 1 187 ? 0.455 -12.868 -4.718 1.00 96.88 187 ASP A CA 1
ATOM 1454 C C . ASP A 1 187 ? 1.109 -14.229 -4.967 1.00 96.88 187 ASP A C 1
ATOM 1456 O O . ASP A 1 187 ? 1.045 -15.144 -4.143 1.00 96.88 187 ASP A O 1
ATOM 1460 N N . ASN A 1 188 ? 1.737 -14.368 -6.134 1.00 96.81 188 ASN A N 1
ATOM 1461 C CA . ASN A 1 188 ? 2.421 -15.594 -6.536 1.00 96.81 188 ASN A CA 1
ATOM 1462 C C . ASN A 1 188 ? 3.942 -15.581 -6.288 1.00 96.81 188 ASN A C 1
ATOM 1464 O O . ASN A 1 188 ? 4.655 -16.348 -6.949 1.00 96.81 188 ASN A O 1
ATOM 1468 N N . GLY A 1 189 ? 4.424 -14.712 -5.395 1.00 93.88 189 GLY A N 1
ATOM 1469 C CA . GLY A 1 189 ? 5.832 -14.487 -5.079 1.00 93.88 189 GLY A CA 1
ATOM 1470 C C . GLY A 1 189 ? 6.522 -15.626 -4.324 1.00 93.88 189 GLY A C 1
ATOM 1471 O O . GLY A 1 189 ? 6.056 -16.766 -4.278 1.00 93.88 189 GLY A O 1
ATOM 1472 N N . GLU A 1 190 ? 7.681 -15.319 -3.739 1.00 88.88 190 GLU A N 1
ATOM 1473 C CA . GLU A 1 190 ? 8.530 -16.291 -3.021 1.00 88.88 190 GLU A CA 1
ATOM 1474 C C . GLU A 1 190 ? 7.915 -16.775 -1.696 1.00 88.88 190 GLU A C 1
ATOM 1476 O O . GLU A 1 190 ? 8.328 -17.801 -1.148 1.00 88.88 190 GLU A O 1
ATOM 1481 N N . GLY A 1 191 ? 6.886 -16.075 -1.215 1.00 90.19 191 GLY A N 1
ATOM 1482 C CA . GLY A 1 191 ? 6.270 -16.319 0.080 1.00 90.19 191 GLY A CA 1
ATOM 1483 C C . GLY A 1 191 ? 7.167 -15.886 1.239 1.00 90.19 191 GLY A C 1
ATOM 1484 O O . GLY A 1 191 ? 8.315 -15.482 1.068 1.00 90.19 191 GLY A O 1
ATOM 1485 N N . ILE A 1 192 ? 6.620 -15.955 2.450 1.00 91.06 192 ILE A N 1
ATOM 1486 C CA . ILE A 1 192 ? 7.318 -15.533 3.666 1.00 91.06 192 ILE A CA 1
ATOM 1487 C C . ILE A 1 192 ? 7.648 -16.768 4.515 1.00 91.06 192 ILE A C 1
ATOM 1489 O O . ILE A 1 192 ? 6.718 -17.490 4.905 1.00 91.06 192 ILE A O 1
ATOM 1493 N N . PRO A 1 193 ? 8.935 -17.015 4.838 1.00 93.44 193 PRO A N 1
ATOM 1494 C CA . PRO A 1 193 ? 9.342 -18.100 5.727 1.00 93.44 193 PRO A CA 1
ATOM 1495 C C . PRO A 1 193 ? 8.612 -18.048 7.073 1.00 93.44 193 PRO A C 1
ATOM 1497 O O . PRO A 1 193 ? 8.424 -16.978 7.653 1.00 93.44 193 PRO A O 1
ATOM 1500 N N . GLN A 1 194 ? 8.198 -19.210 7.586 1.00 92.25 194 GLN A N 1
ATOM 1501 C CA . GLN A 1 194 ? 7.351 -19.303 8.782 1.00 92.25 194 GLN A CA 1
ATOM 1502 C C . GLN A 1 194 ? 7.987 -18.655 10.023 1.00 92.25 194 GLN A C 1
ATOM 1504 O O . GLN A 1 194 ? 7.288 -18.061 10.837 1.00 92.25 194 GLN A O 1
ATOM 1509 N N . ASP A 1 195 ? 9.309 -18.734 10.152 1.00 91.12 195 ASP A N 1
ATOM 1510 C CA . ASP A 1 195 ? 10.089 -18.143 11.240 1.00 91.12 195 ASP A CA 1
ATOM 1511 C C . ASP A 1 195 ? 10.181 -16.609 11.176 1.00 91.12 195 ASP A C 1
ATOM 1513 O O . ASP A 1 195 ? 10.582 -15.979 12.155 1.00 91.12 195 ASP A O 1
ATOM 1517 N N . GLN A 1 196 ? 9.777 -16.001 10.058 1.00 88.12 196 GLN A N 1
ATOM 1518 C CA . GLN A 1 196 ? 9.822 -14.554 9.852 1.00 88.12 196 GLN A CA 1
ATOM 1519 C C . GLN A 1 196 ? 8.433 -13.898 9.782 1.00 88.12 196 GLN A C 1
ATOM 1521 O O . GLN A 1 196 ? 8.334 -12.672 9.807 1.00 88.12 196 GLN A O 1
ATOM 1526 N N . GLN A 1 197 ? 7.345 -14.679 9.778 1.00 89.69 197 GLN A N 1
ATOM 1527 C CA . GLN A 1 197 ? 5.974 -14.144 9.729 1.00 89.69 197 GLN A CA 1
ATOM 1528 C C . GLN A 1 197 ? 5.651 -13.231 10.924 1.00 89.69 197 GLN A C 1
ATOM 1530 O O . GLN A 1 197 ? 5.022 -12.186 10.754 1.00 89.69 197 GLN A O 1
ATOM 1535 N N . ASP A 1 198 ? 6.173 -13.545 12.115 1.00 88.31 198 ASP A N 1
ATOM 1536 C CA . ASP A 1 198 ? 6.007 -12.734 13.333 1.00 88.31 198 ASP A CA 1
ATOM 1537 C C . ASP A 1 198 ? 6.689 -11.351 13.261 1.00 88.31 198 ASP A C 1
ATOM 1539 O O . ASP A 1 198 ? 6.543 -10.524 14.171 1.00 88.31 198 ASP A O 1
ATOM 1543 N N . LEU A 1 199 ? 7.485 -11.097 12.218 1.00 84.31 199 LEU A N 1
ATOM 1544 C CA . LEU A 1 199 ? 8.175 -9.829 11.991 1.00 84.31 199 LEU A CA 1
ATOM 1545 C C . LEU A 1 199 ? 7.415 -8.898 11.038 1.00 84.31 199 LEU A C 1
ATOM 1547 O O . LEU A 1 199 ? 7.686 -7.701 11.058 1.00 84.31 199 LEU A O 1
ATOM 1551 N N . LEU A 1 200 ? 6.439 -9.396 10.267 1.00 83.50 200 LEU A N 1
ATOM 1552 C CA . LEU A 1 200 ? 5.780 -8.640 9.186 1.00 83.50 200 LEU A CA 1
ATOM 1553 C C . LEU A 1 200 ? 5.158 -7.318 9.641 1.00 83.50 200 LEU A C 1
ATOM 1555 O O . LEU A 1 200 ? 5.219 -6.319 8.932 1.00 83.50 200 LEU A O 1
ATOM 1559 N N . PHE A 1 201 ? 4.579 -7.306 10.840 1.00 81.88 201 PHE A N 1
ATOM 1560 C CA . PHE A 1 201 ? 3.888 -6.138 11.390 1.00 81.88 201 PHE A CA 1
ATOM 1561 C C . PHE A 1 201 ? 4.696 -5.420 12.475 1.00 81.88 201 PHE A C 1
ATOM 1563 O O . PHE A 1 201 ? 4.172 -4.546 13.168 1.00 81.88 201 PHE A O 1
ATOM 1570 N N . LYS A 1 202 ? 5.977 -5.777 12.645 1.00 74.25 202 LYS A N 1
ATOM 1571 C CA . LYS A 1 202 ? 6.870 -5.075 13.567 1.00 74.25 202 LYS A CA 1
ATOM 1572 C C . LYS A 1 202 ? 7.497 -3.870 12.864 1.00 74.25 202 LYS A C 1
ATOM 1574 O O . LYS A 1 202 ? 8.044 -4.020 11.771 1.00 74.25 202 LYS A O 1
ATOM 1579 N N . PRO A 1 203 ? 7.482 -2.679 13.489 1.00 66.62 203 PRO A N 1
ATOM 1580 C CA . PRO A 1 203 ? 8.115 -1.499 12.914 1.00 66.62 203 PRO A CA 1
ATOM 1581 C C . PRO A 1 203 ? 9.576 -1.768 12.530 1.00 66.62 203 PRO A C 1
ATOM 1583 O O . PRO A 1 203 ? 10.309 -2.409 13.284 1.00 66.62 203 PRO A O 1
ATOM 1586 N N . PHE A 1 204 ? 9.995 -1.252 11.369 1.00 65.81 204 PHE A N 1
ATOM 1587 C CA . PHE A 1 204 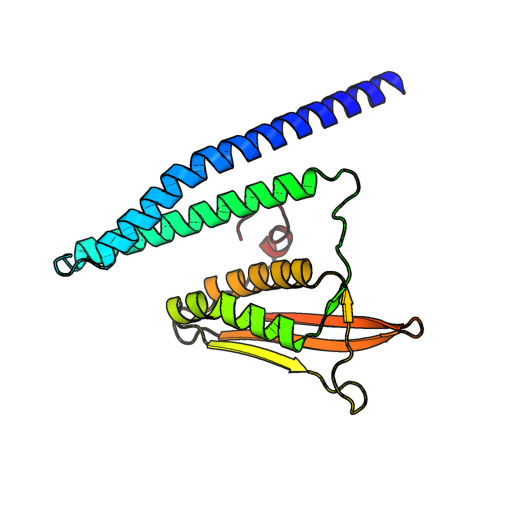? 11.373 -1.325 10.854 1.00 65.81 204 PHE A CA 1
ATOM 1588 C C . PHE A 1 204 ? 11.923 -2.740 10.616 1.00 65.81 204 PHE A C 1
ATOM 1590 O O . PHE A 1 204 ? 13.136 -2.912 10.503 1.00 65.81 204 PHE A O 1
ATOM 1597 N N . SER A 1 205 ? 11.056 -3.749 10.544 1.00 68.50 205 SER A N 1
ATOM 1598 C CA . SER A 1 205 ? 11.459 -5.116 10.217 1.00 68.50 205 SER A CA 1
ATOM 1599 C C . SER A 1 205 ? 11.407 -5.340 8.709 1.00 68.50 205 SER A C 1
ATOM 1601 O O . SER A 1 205 ? 10.518 -4.834 8.027 1.00 68.50 205 SER A O 1
ATOM 1603 N N . GLN A 1 206 ? 12.377 -6.091 8.195 1.00 68.25 206 GLN A N 1
ATOM 1604 C CA . GLN A 1 206 ? 12.392 -6.573 6.821 1.00 68.25 206 GLN A CA 1
ATOM 1605 C C . GLN A 1 206 ? 12.465 -8.095 6.867 1.00 68.25 206 GLN A C 1
ATOM 1607 O O . GLN A 1 206 ? 13.207 -8.651 7.679 1.00 68.25 206 GLN A O 1
ATOM 1612 N N . VAL A 1 207 ? 11.647 -8.713 6.028 1.00 65.94 207 VAL A N 1
ATOM 1613 C CA . VAL A 1 207 ? 11.460 -10.154 5.884 1.00 65.94 207 VAL A CA 1
ATOM 1614 C C . VAL A 1 207 ? 11.921 -10.552 4.489 1.00 65.94 207 VAL A C 1
ATOM 1616 O O . VAL A 1 207 ? 11.748 -9.699 3.583 1.00 65.94 207 VAL A O 1
#

Solvent-accessible surface area (backbone atoms only — not comparable to full-atom values): 11881 Å² total; per-residue (Å²): 113,70,67,60,52,51,49,50,50,53,52,49,52,51,50,55,52,50,54,36,53,49,50,50,52,52,41,57,65,51,46,57,60,42,53,48,52,39,52,51,31,52,56,50,69,71,42,93,82,57,52,72,71,57,46,54,52,39,50,54,51,31,56,52,40,52,51,50,51,50,51,43,51,51,53,44,48,50,44,54,54,69,63,36,89,87,48,83,84,74,68,65,40,81,48,48,69,66,62,54,49,52,56,49,49,69,68,42,47,64,56,33,63,72,55,53,37,49,76,47,76,47,74,52,45,78,56,91,85,46,78,71,67,78,40,77,37,38,63,69,58,53,48,52,54,49,50,54,54,49,51,50,32,60,68,50,19,34,79,74,83,9,37,32,40,40,38,37,35,64,75,45,74,46,97,86,74,49,72,43,70,47,78,46,78,48,54,62,35,87,75,78,59,79,94,44,56,88,37,73,87,41,86,95,56,86,124

Radius of gyration: 21.55 Å; Cα contacts (8 Å, |Δi|>4): 216; chains: 1; bounding box: 54×38×71 Å

Sequence (207 aa):
MNRALQMACVEAETSARLSRRFVANISHELRTPLNSVVAFNSLLLDADDLNPVHREYVKSSLTSAEALLGIINQVLEYARLESKADGIELTEKPFFLADLCDELCDILTARVNLRKVDFAIELCTEYKGGSVPCLYGDSFRIRQCLINICDNAVKFAKDEGGQVVLRIELLEEAPDGSAFLSMEVWDNGEGIPQDQQDLLFKPFSQV

Secondary structure (DSSP, 8-state):
-HHHHHHHHHHHHHHHHHHHHHHHHHHHHHHHHHHHHHHHHHHHHT-TT--HHHHHHHHHHHHHHHHHHHHHHHHHHHHHHTT-TT------EEE-HHHHHHHHHHHHHHHHHHHT-EEEEEEE--STTSPPPPEEE-HHHHHHHHHHHHHHHHHHS-TTT-EEEEEEEEEEE-TTS-EEEEEEEEE-SS---GGGGGGTTSTT---

Mean predicted aligned error: 12.1 Å

InterPro domains:
  IPR003594 Histidine kinase/HSP90-like ATPase domain [PF02518] (137-206)
  IPR003661 Signal transduction histidine kinase, dimerisation/phosphoacceptor domain [PF00512] (20-83)
  IPR003661 Signal transduction histidine kinase, dimerisation/phosphoacceptor domain [SM00388] (18-84)
  IPR003661 Signal transduction histidine kinase, dimerisation/phosphoacceptor domain [cd00082] (20-80)
  IPR005467 Histidine kinase domain [PS50109] (25-207)
  IPR036097 Signal transduction histidine kinase, dimerisation/phosphoacceptor domain superfamily [SSF47384] (3-83)
  IPR036890 Histidine kinase/HSP90-like ATPase superfamily [G3DSA:3.30.565.10] (86-207)
  IPR036890 Histidine kinase/HSP90-like ATPase superfamily [SSF55874] (73-206)
  IPR050956 Two-component system histidine kinase [PTHR43719] (11-207)

Organism: Guillardia theta (strain CCMP2712) (NCBI:txid905079)

pLDDT: mean 81.23, std 11.14, range [49.28, 97.75]